Protein AF-A8H493-F1 (afdb_monomer)

Nearest PDB structures (foldseek):
  8v6t-assembly3_C  TM=6.620E-01  e=4.692E-03  Escherichia coli
  8v6t-assembly2_B  TM=6.388E-01  e=3.532E-03  Escherichia coli
  6qxl-assembly3_K  TM=3.015E-01  e=2.289E+00  Pseudomonas aeruginosa
  6qxl-assembly2_J  TM=2.320E-01  e=2.423E+00  Pseudomonas aeruginosa

Structure (mmCIF, N/CA/C/O backbone):
data_AF-A8H493-F1
#
_entry.id   AF-A8H493-F1
#
loop_
_atom_site.group_PDB
_atom_site.id
_atom_site.type_symbol
_atom_site.label_atom_id
_atom_site.label_alt_id
_atom_site.label_comp_id
_atom_site.label_asym_id
_atom_site.label_entity_id
_atom_site.label_seq_id
_atom_site.pdbx_PDB_ins_code
_atom_site.Cartn_x
_atom_site.Cartn_y
_atom_site.Cartn_z
_atom_site.occupancy
_atom_site.B_iso_or_equiv
_atom_site.auth_seq_id
_atom_site.auth_comp_id
_atom_site.auth_asym_id
_atom_site.auth_atom_id
_atom_site.pdbx_PDB_model_num
ATOM 1 N N . MET A 1 1 ? 0.447 -10.913 -2.002 1.00 74.25 1 MET A N 1
ATOM 2 C CA . MET A 1 1 ? 0.434 -9.829 -3.013 1.00 74.25 1 MET A CA 1
ATOM 3 C C . MET A 1 1 ? -0.928 -9.153 -2.974 1.00 74.25 1 MET A C 1
ATOM 5 O O . MET A 1 1 ? -1.807 -9.687 -2.307 1.00 74.25 1 MET A O 1
ATOM 9 N N . GLN A 1 2 ? -1.109 -7.978 -3.568 1.00 79.62 2 GLN A N 1
ATOM 10 C CA . GLN A 1 2 ? -2.458 -7.438 -3.759 1.00 79.62 2 GLN A CA 1
ATOM 11 C C . GLN A 1 2 ? -3.058 -7.971 -5.059 1.00 79.62 2 GLN A C 1
ATOM 13 O O . GLN A 1 2 ? -2.318 -8.149 -6.018 1.00 79.62 2 GLN A O 1
ATOM 18 N N . GLU A 1 3 ? -4.360 -8.238 -5.092 1.00 83.00 3 GLU A N 1
ATOM 19 C CA . GLU A 1 3 ? -5.045 -8.837 -6.258 1.00 83.00 3 GLU A CA 1
ATOM 20 C C . GLU A 1 3 ? -6.049 -7.876 -6.905 1.00 83.00 3 GLU A C 1
ATOM 22 O O . GLU A 1 3 ? -6.821 -8.262 -7.774 1.00 83.00 3 GLU A O 1
ATOM 27 N N . VAL A 1 4 ? -6.008 -6.608 -6.495 1.00 85.00 4 VAL A N 1
ATOM 28 C CA . VAL A 1 4 ? -6.880 -5.535 -6.976 1.00 85.00 4 VAL A CA 1
ATOM 29 C C . VAL A 1 4 ? -6.043 -4.523 -7.739 1.00 85.00 4 VAL A C 1
ATOM 31 O O . VAL A 1 4 ? -4.926 -4.201 -7.329 1.00 85.00 4 VAL A O 1
ATOM 34 N N . ASP A 1 5 ? -6.586 -4.006 -8.839 1.00 84.69 5 ASP A N 1
ATOM 35 C CA . ASP A 1 5 ? -5.964 -2.910 -9.572 1.00 84.69 5 ASP A CA 1
ATOM 36 C C . ASP A 1 5 ? -6.122 -1.600 -8.783 1.00 84.69 5 ASP A C 1
ATOM 38 O O . ASP A 1 5 ? -7.250 -1.148 -8.569 1.00 84.69 5 ASP A O 1
ATOM 42 N N . PRO A 1 6 ? -5.028 -0.936 -8.369 1.00 85.62 6 PRO A N 1
ATOM 43 C CA . PRO A 1 6 ? -5.141 0.362 -7.724 1.00 85.62 6 PRO A CA 1
ATOM 44 C C . PRO A 1 6 ? -5.553 1.426 -8.751 1.00 85.62 6 PRO A C 1
ATOM 46 O O . PRO A 1 6 ? -5.128 1.383 -9.906 1.00 85.62 6 PRO A O 1
ATOM 49 N N . TYR A 1 7 ? -6.290 2.461 -8.332 1.00 86.00 7 TYR A N 1
ATOM 50 C CA . TYR A 1 7 ? -6.715 3.547 -9.239 1.00 86.00 7 TYR A CA 1
ATOM 51 C C . TYR A 1 7 ? -5.550 4.231 -9.970 1.00 86.00 7 TYR A C 1
ATOM 53 O O . TYR A 1 7 ? -5.696 4.706 -11.094 1.00 86.00 7 TYR A O 1
ATOM 61 N N . TYR A 1 8 ? -4.369 4.275 -9.350 1.00 87.75 8 TYR A N 1
ATOM 62 C CA . TYR A 1 8 ? -3.174 4.883 -9.932 1.00 87.75 8 TYR A CA 1
ATOM 63 C C . TYR A 1 8 ? -2.403 3.963 -10.891 1.00 87.75 8 TYR A C 1
ATOM 65 O O . TYR A 1 8 ? -1.403 4.399 -11.467 1.00 87.75 8 TYR A O 1
ATOM 73 N N . LEU A 1 9 ? -2.834 2.713 -11.088 1.00 90.38 9 LEU A N 1
ATOM 74 C CA . LEU A 1 9 ? -2.128 1.732 -11.914 1.00 90.38 9 LEU A CA 1
ATOM 75 C C . LEU A 1 9 ? -1.869 2.253 -13.332 1.00 90.38 9 LEU A C 1
ATOM 77 O O . LEU A 1 9 ? -0.747 2.187 -13.837 1.00 90.38 9 LEU A O 1
ATOM 81 N N . GLU A 1 10 ? -2.899 2.813 -13.965 1.00 89.12 10 GLU A N 1
ATOM 82 C CA . GLU A 1 10 ? -2.806 3.329 -15.332 1.00 89.12 10 GLU A CA 1
ATOM 83 C C . GLU A 1 10 ? -1.866 4.531 -15.425 1.00 89.12 10 GLU A C 1
ATOM 85 O O . GLU A 1 10 ? -1.089 4.636 -16.376 1.00 89.12 10 GLU A O 1
ATOM 90 N N . VAL A 1 11 ? -1.867 5.397 -14.407 1.00 90.75 11 VAL A N 1
ATOM 91 C CA . VAL A 1 11 ? -0.950 6.541 -14.317 1.00 90.75 11 VAL A CA 1
ATOM 92 C C . VAL A 1 11 ? 0.498 6.058 -14.271 1.00 90.75 11 VAL A C 1
ATOM 94 O O . VAL A 1 11 ? 1.353 6.615 -14.961 1.00 90.75 11 VAL A O 1
ATOM 97 N N . TYR A 1 12 ? 0.774 4.999 -13.509 1.00 92.44 12 TYR A N 1
ATOM 98 C CA . TYR A 1 12 ? 2.104 4.399 -13.401 1.00 92.44 12 TYR A CA 1
ATOM 99 C C . TYR A 1 12 ? 2.546 3.744 -14.714 1.00 92.44 12 TYR A C 1
ATOM 101 O O . TYR A 1 12 ? 3.655 3.998 -15.190 1.00 92.44 12 TYR A O 1
ATOM 109 N N . ILE A 1 13 ? 1.671 2.962 -15.352 1.00 92.00 13 ILE A N 1
ATOM 110 C CA . ILE A 1 13 ? 1.958 2.350 -16.659 1.00 92.00 13 ILE A CA 1
ATOM 111 C C . ILE A 1 13 ? 2.211 3.438 -17.716 1.00 92.00 13 ILE A C 1
ATOM 113 O O . ILE A 1 13 ? 3.179 3.355 -18.476 1.00 92.00 13 ILE A O 1
ATOM 117 N N . ALA A 1 14 ? 1.397 4.495 -17.749 1.00 91.56 14 ALA A N 1
ATOM 118 C CA . ALA A 1 14 ? 1.581 5.615 -18.669 1.00 91.56 14 ALA A CA 1
ATOM 119 C C . ALA A 1 14 ? 2.903 6.358 -18.410 1.00 91.56 14 ALA A C 1
ATOM 121 O O . ALA A 1 14 ? 3.635 6.672 -19.354 1.00 91.56 14 ALA A O 1
ATOM 122 N N . ALA A 1 15 ? 3.253 6.590 -17.142 1.00 90.69 15 ALA A N 1
ATOM 123 C CA . ALA A 1 15 ? 4.508 7.228 -16.754 1.00 90.69 15 ALA A CA 1
ATOM 124 C C . ALA A 1 15 ? 5.740 6.407 -17.168 1.00 90.69 15 ALA A C 1
ATOM 126 O O . ALA A 1 15 ? 6.745 6.981 -17.595 1.00 90.69 15 ALA A O 1
ATOM 127 N N . TYR A 1 16 ? 5.649 5.074 -17.140 1.00 91.75 16 TYR A N 1
ATOM 128 C CA . TYR A 1 16 ? 6.726 4.191 -17.596 1.00 91.75 16 TYR A CA 1
ATOM 129 C C . TYR A 1 16 ? 7.057 4.404 -19.080 1.00 91.75 16 TYR A C 1
ATOM 131 O O . TYR A 1 16 ? 8.224 4.390 -19.487 1.00 91.75 16 TYR A O 1
ATOM 139 N N . HIS A 1 17 ? 6.022 4.606 -19.898 1.00 89.50 17 HIS A N 1
ATOM 140 C CA . HIS A 1 17 ? 6.140 4.774 -21.346 1.00 89.50 17 HIS A CA 1
ATOM 141 C C . HIS A 1 17 ? 6.382 6.223 -21.789 1.00 89.50 17 HIS A C 1
ATOM 143 O O . HIS A 1 17 ? 6.637 6.462 -22.975 1.00 89.50 17 HIS A O 1
ATOM 149 N N . LYS A 1 18 ? 6.341 7.192 -20.867 1.00 89.94 18 LYS A N 1
ATOM 150 C CA . LYS A 1 18 ? 6.595 8.602 -21.171 1.00 89.94 18 LYS A CA 1
ATOM 151 C C . LYS A 1 18 ? 8.018 8.792 -21.718 1.00 89.94 18 LYS A C 1
ATOM 153 O O . LYS A 1 18 ? 8.992 8.189 -21.268 1.00 89.94 18 LYS A O 1
ATOM 158 N N . ARG A 1 19 ? 8.153 9.644 -22.741 1.00 81.88 19 ARG A N 1
ATOM 159 C CA . ARG A 1 19 ? 9.469 10.009 -23.287 1.00 81.88 19 ARG A CA 1
ATOM 160 C C . ARG A 1 19 ? 10.242 10.819 -22.246 1.00 81.88 19 ARG A C 1
ATOM 162 O O . ARG A 1 19 ? 9.708 11.779 -21.704 1.00 81.88 19 ARG A O 1
ATOM 169 N N . GLY A 1 20 ? 11.499 10.444 -22.019 1.00 79.19 20 GLY A N 1
ATOM 170 C CA . GLY A 1 20 ? 12.381 11.121 -21.067 1.00 79.19 20 GLY A CA 1
ATOM 171 C C . GLY A 1 20 ? 12.343 10.572 -19.639 1.00 79.19 20 GLY A C 1
ATOM 172 O O . GLY A 1 20 ? 13.101 11.078 -18.823 1.00 79.19 20 GLY A O 1
ATOM 173 N N . SER A 1 21 ? 11.536 9.541 -19.341 1.00 81.81 21 SER A N 1
ATOM 174 C CA . SER A 1 21 ? 11.551 8.905 -18.016 1.00 81.81 21 SER A CA 1
ATOM 175 C C . SER A 1 21 ? 12.934 8.339 -17.701 1.00 81.81 21 SER A C 1
ATOM 177 O O . SER A 1 21 ? 13.517 7.590 -18.500 1.00 81.81 21 SER A O 1
ATOM 179 N N . THR A 1 22 ? 13.448 8.708 -16.536 1.00 84.88 22 THR A N 1
ATOM 180 C CA . THR A 1 22 ? 14.759 8.293 -16.044 1.00 84.88 22 THR A CA 1
ATOM 181 C C . THR A 1 22 ? 14.771 6.802 -15.711 1.00 84.88 22 THR A C 1
ATOM 183 O O . THR A 1 22 ? 13.733 6.156 -15.546 1.00 84.88 22 THR A O 1
ATOM 186 N N . HIS A 1 23 ? 15.966 6.217 -15.611 1.00 83.56 23 HIS A N 1
ATOM 187 C CA . HIS A 1 23 ? 16.088 4.812 -15.228 1.00 83.56 23 HIS A CA 1
ATOM 188 C C . HIS A 1 23 ? 15.580 4.566 -13.796 1.00 83.56 23 HIS A C 1
ATOM 190 O O . HIS A 1 23 ? 14.933 3.551 -13.551 1.00 83.56 23 HIS A O 1
ATOM 196 N N . SER A 1 24 ? 15.821 5.514 -12.883 1.00 83.19 24 SER A N 1
ATOM 197 C CA . SER A 1 24 ? 15.351 5.438 -11.496 1.00 83.19 24 SER A CA 1
ATOM 198 C C . SER A 1 24 ? 13.820 5.413 -11.414 1.00 83.19 24 SER A C 1
ATOM 200 O O . SER A 1 24 ? 13.262 4.487 -10.835 1.00 83.19 24 SER A O 1
ATOM 202 N N . GLU A 1 25 ? 13.130 6.330 -12.105 1.00 85.19 25 GLU A N 1
ATOM 203 C CA . GLU A 1 25 ? 11.655 6.361 -12.148 1.00 85.19 25 GLU A CA 1
ATOM 204 C C . GLU A 1 25 ? 11.066 5.071 -12.735 1.00 85.19 25 GLU A C 1
ATOM 206 O O . GLU A 1 25 ? 10.044 4.568 -12.274 1.00 85.19 25 GLU A O 1
ATOM 211 N N . LYS A 1 26 ? 11.712 4.489 -13.752 1.00 89.25 26 LYS A N 1
ATOM 212 C CA . LYS A 1 26 ? 11.271 3.204 -14.310 1.00 89.25 26 LYS A CA 1
ATOM 213 C C . LYS A 1 26 ? 11.373 2.074 -13.294 1.00 89.25 26 LYS A C 1
ATOM 215 O O . LYS A 1 26 ? 10.465 1.248 -13.232 1.00 89.25 26 LYS A O 1
ATOM 220 N N . LEU A 1 27 ? 12.464 2.018 -12.532 1.00 88.25 27 LEU A N 1
ATOM 221 C CA . LEU A 1 27 ? 12.635 1.018 -11.479 1.00 88.25 27 LEU A CA 1
ATOM 222 C C . LEU A 1 27 ? 11.671 1.240 -10.318 1.00 88.25 27 LEU A C 1
ATOM 224 O O . LEU A 1 27 ? 11.127 0.259 -9.822 1.00 88.25 27 LEU A O 1
ATOM 228 N N . GLU A 1 28 ? 11.399 2.491 -9.950 1.00 87.12 28 GLU A N 1
ATOM 229 C CA . GLU A 1 28 ? 10.367 2.843 -8.973 1.00 87.12 28 GLU A CA 1
ATOM 230 C C . GLU A 1 28 ? 9.001 2.295 -9.401 1.00 87.12 28 GLU A C 1
ATOM 232 O O . GLU A 1 28 ? 8.348 1.579 -8.641 1.00 87.12 28 GLU A O 1
ATOM 237 N N . ILE A 1 29 ? 8.598 2.567 -10.648 1.00 90.38 29 ILE A N 1
ATOM 238 C CA . ILE A 1 29 ? 7.337 2.071 -11.205 1.00 90.38 29 ILE A CA 1
ATOM 239 C C . ILE A 1 29 ? 7.314 0.544 -11.189 1.00 90.38 29 ILE A C 1
ATOM 241 O O . ILE A 1 29 ? 6.338 -0.047 -10.745 1.00 90.38 29 ILE A O 1
ATOM 245 N N . ILE A 1 30 ? 8.383 -0.112 -11.644 1.00 91.00 30 ILE A N 1
ATOM 246 C CA . ILE A 1 30 ? 8.468 -1.576 -11.638 1.00 91.00 30 ILE A CA 1
ATOM 247 C C . ILE A 1 30 ? 8.349 -2.129 -10.217 1.00 91.00 30 ILE A C 1
ATOM 249 O O . ILE A 1 30 ? 7.605 -3.084 -10.014 1.00 91.00 30 ILE A O 1
ATOM 253 N N . SER A 1 31 ? 9.058 -1.549 -9.247 1.00 88.12 31 SER A N 1
ATOM 254 C CA . SER A 1 31 ? 9.019 -1.986 -7.849 1.00 88.12 31 SER A CA 1
ATOM 255 C C . SER A 1 31 ? 7.610 -1.881 -7.278 1.00 88.12 31 SER A C 1
ATOM 257 O O . SER A 1 31 ? 7.135 -2.809 -6.628 1.00 88.12 31 SER A O 1
ATOM 259 N N . GLU A 1 32 ? 6.910 -0.792 -7.589 1.00 88.50 32 GLU A N 1
ATOM 260 C CA . GLU A 1 32 ? 5.527 -0.603 -7.170 1.00 88.50 32 GLU A CA 1
ATOM 261 C C . GLU A 1 32 ? 4.579 -1.603 -7.845 1.00 88.50 32 GLU A C 1
ATOM 263 O O . GLU A 1 32 ? 3.807 -2.275 -7.166 1.00 88.50 32 GLU A O 1
ATOM 268 N N . LEU A 1 33 ? 4.667 -1.765 -9.168 1.00 91.25 33 LEU A N 1
ATOM 269 C CA . LEU A 1 33 ? 3.789 -2.658 -9.930 1.00 91.25 33 LEU A CA 1
ATOM 270 C C . LEU A 1 33 ? 3.966 -4.137 -9.557 1.00 91.25 33 LEU A C 1
ATOM 272 O O . LEU A 1 33 ? 3.015 -4.906 -9.671 1.00 91.25 33 LEU A O 1
ATOM 276 N N . ARG A 1 34 ? 5.144 -4.540 -9.060 1.00 90.62 34 ARG A N 1
ATOM 277 C CA . ARG A 1 34 ? 5.402 -5.904 -8.554 1.00 90.62 34 ARG A CA 1
ATOM 278 C C . ARG A 1 34 ? 4.579 -6.266 -7.316 1.00 90.62 34 ARG A C 1
ATOM 280 O O . ARG A 1 34 ? 4.495 -7.443 -6.979 1.00 90.62 34 ARG A O 1
ATOM 287 N N . LYS A 1 35 ? 3.993 -5.287 -6.618 1.00 87.94 35 LYS A N 1
ATOM 288 C CA . LYS A 1 35 ? 3.155 -5.520 -5.428 1.00 87.94 35 LYS A CA 1
ATOM 289 C C . LYS A 1 35 ? 1.751 -6.029 -5.778 1.00 87.94 35 LYS A C 1
ATOM 291 O O . LYS A 1 35 ? 1.025 -6.455 -4.873 1.00 87.94 35 LYS A O 1
ATOM 296 N N . PHE A 1 36 ? 1.390 -6.024 -7.063 1.00 88.94 36 PHE A N 1
ATOM 297 C CA . PHE A 1 36 ? 0.054 -6.328 -7.568 1.00 88.94 36 PHE A CA 1
ATOM 298 C C . PHE A 1 36 ? 0.065 -7.530 -8.520 1.00 88.94 36 PHE A C 1
ATOM 300 O O . PHE A 1 36 ? 0.898 -7.622 -9.423 1.00 88.94 36 PHE A O 1
ATOM 307 N N . ASN A 1 37 ? -0.901 -8.426 -8.342 1.00 89.56 37 ASN A N 1
ATOM 308 C CA . ASN A 1 37 ? -1.110 -9.639 -9.120 1.00 89.56 37 ASN A CA 1
ATOM 309 C C . ASN A 1 37 ? -2.428 -9.585 -9.878 1.00 89.56 37 ASN A C 1
ATOM 311 O O . ASN A 1 37 ? -3.387 -10.276 -9.540 1.00 89.56 37 ASN A O 1
ATOM 315 N N . THR A 1 38 ? -2.486 -8.739 -10.886 1.00 90.19 38 THR A N 1
ATOM 316 C CA . THR A 1 38 ? -3.685 -8.587 -11.697 1.00 90.19 38 THR A CA 1
ATOM 317 C C . THR A 1 38 ? -3.360 -8.919 -13.137 1.00 90.19 38 THR A C 1
ATOM 319 O O . THR A 1 38 ? -2.195 -8.928 -13.548 1.00 90.19 38 THR A O 1
ATOM 322 N N . GLU A 1 39 ? -4.384 -9.178 -13.944 1.00 90.81 39 GLU A N 1
ATOM 323 C CA . GLU A 1 39 ? -4.188 -9.417 -15.374 1.00 90.81 39 GLU A CA 1
ATOM 324 C C . GLU A 1 39 ? -3.410 -8.259 -16.022 1.00 90.81 39 GLU A C 1
ATOM 326 O O . GLU A 1 39 ? -2.496 -8.469 -16.822 1.00 90.81 39 GLU A O 1
ATOM 331 N N . ARG A 1 40 ? -3.693 -7.019 -15.608 1.00 91.31 40 ARG A N 1
ATOM 332 C CA . ARG A 1 40 ? -3.040 -5.818 -16.139 1.00 91.31 40 ARG A CA 1
ATOM 333 C C . ARG A 1 40 ? -1.563 -5.753 -15.766 1.00 91.31 40 ARG A C 1
ATOM 335 O O . ARG A 1 40 ? -0.744 -5.457 -16.643 1.00 91.31 40 ARG A O 1
ATOM 342 N N . THR A 1 41 ? -1.195 -6.054 -14.517 1.00 92.44 41 THR A N 1
ATOM 343 C CA . THR A 1 41 ? 0.222 -6.067 -14.110 1.00 92.44 41 THR A CA 1
ATOM 344 C C . THR A 1 41 ? 0.970 -7.221 -14.769 1.00 92.44 41 THR A C 1
ATOM 346 O O . THR A 1 41 ? 2.070 -7.020 -15.289 1.00 92.44 41 THR A O 1
ATOM 349 N N . GLN A 1 42 ? 0.354 -8.400 -14.877 1.00 91.69 42 GLN A N 1
ATOM 350 C CA . GLN A 1 42 ? 0.931 -9.540 -15.592 1.00 91.69 42 GLN A CA 1
ATOM 351 C C . GLN A 1 42 ? 1.179 -9.215 -17.071 1.00 91.69 42 GLN A C 1
ATOM 353 O O . GLN A 1 42 ? 2.288 -9.429 -17.567 1.00 91.69 42 GLN A O 1
ATOM 358 N N . LEU A 1 43 ? 0.202 -8.627 -17.768 1.00 93.31 43 LEU A N 1
ATOM 359 C CA . LEU A 1 43 ? 0.350 -8.182 -19.159 1.00 93.31 43 LEU A CA 1
ATOM 360 C C . LEU A 1 43 ? 1.454 -7.129 -19.308 1.00 93.31 43 LEU A C 1
ATOM 362 O O . LEU A 1 43 ? 2.233 -7.176 -20.267 1.00 93.31 43 LEU A O 1
ATOM 366 N N . PHE A 1 44 ? 1.556 -6.189 -18.366 1.00 94.69 44 PHE A N 1
ATOM 367 C CA . PHE A 1 44 ? 2.637 -5.206 -18.335 1.00 94.69 44 PHE A CA 1
ATOM 368 C C . PHE A 1 44 ? 4.008 -5.891 -18.242 1.00 94.69 44 PHE A C 1
ATOM 370 O O . PHE A 1 44 ? 4.878 -5.648 -19.085 1.00 94.69 44 PHE A O 1
ATOM 377 N N . PHE A 1 45 ? 4.196 -6.812 -17.294 1.00 94.88 45 PHE A N 1
ATOM 378 C CA . PHE A 1 45 ? 5.463 -7.528 -17.132 1.00 94.88 45 PHE A CA 1
ATOM 379 C C . PHE A 1 45 ? 5.783 -8.456 -18.306 1.00 94.88 45 PHE A C 1
ATOM 381 O O . PHE A 1 45 ? 6.947 -8.552 -18.702 1.00 94.88 45 PHE A O 1
ATOM 388 N N . GLN A 1 46 ? 4.785 -9.099 -18.916 1.00 92.56 46 GLN A N 1
ATOM 389 C CA . GLN A 1 46 ? 4.978 -9.905 -20.125 1.00 92.56 46 GLN A CA 1
ATOM 390 C C . GLN A 1 46 ? 5.510 -9.048 -21.281 1.00 92.56 46 GLN A C 1
ATOM 392 O O . GLN A 1 46 ? 6.499 -9.421 -21.921 1.00 92.56 46 GLN A O 1
ATOM 397 N N . LYS A 1 47 ? 4.922 -7.861 -21.499 1.00 92.69 47 LYS A N 1
ATOM 398 C CA . LYS A 1 47 ? 5.391 -6.888 -22.501 1.00 92.69 47 LYS A CA 1
ATOM 399 C C . LYS A 1 47 ? 6.796 -6.372 -22.185 1.00 92.69 47 LYS A C 1
ATOM 401 O O . LYS A 1 47 ? 7.620 -6.248 -23.096 1.00 92.69 47 LYS A O 1
ATOM 406 N N . LEU A 1 48 ? 7.108 -6.110 -20.914 1.00 92.75 48 LEU A N 1
ATOM 407 C CA . LEU A 1 48 ? 8.467 -5.744 -20.501 1.00 92.75 48 LEU A CA 1
ATOM 408 C C . LEU A 1 48 ? 9.466 -6.863 -20.806 1.00 92.75 48 LEU A C 1
ATOM 410 O O . LEU A 1 48 ? 10.508 -6.609 -21.411 1.00 92.75 48 LEU A O 1
ATOM 414 N N . ASN A 1 49 ? 9.143 -8.108 -20.456 1.00 91.62 49 ASN A N 1
ATOM 415 C CA . ASN A 1 49 ? 10.002 -9.257 -20.732 1.00 91.62 49 ASN A CA 1
ATOM 416 C C . ASN A 1 49 ? 10.258 -9.436 -22.245 1.00 91.62 49 ASN A C 1
ATOM 418 O O . ASN A 1 49 ? 11.378 -9.760 -22.658 1.00 91.62 49 ASN A O 1
ATOM 422 N N . SER A 1 50 ? 9.250 -9.195 -23.091 1.00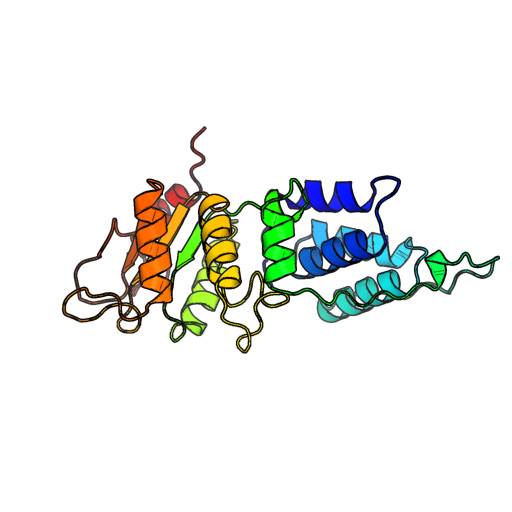 88.12 50 SER A N 1
ATOM 423 C CA . SER A 1 50 ? 9.371 -9.372 -24.543 1.00 88.12 50 SER A CA 1
ATOM 424 C C . SER A 1 50 ? 10.110 -8.237 -25.254 1.00 88.12 50 SER A C 1
ATOM 426 O O . SER A 1 50 ? 10.819 -8.504 -26.233 1.00 88.12 50 SER A O 1
ATOM 428 N N . SER A 1 51 ? 9.931 -6.995 -24.794 1.00 88.25 51 SER A N 1
ATOM 429 C CA . SER A 1 51 ? 10.200 -5.795 -25.600 1.00 88.25 51 SER A CA 1
ATOM 430 C C . SER A 1 51 ? 11.169 -4.794 -24.964 1.00 88.25 51 SER A C 1
ATOM 432 O O . SER A 1 51 ? 11.693 -3.939 -25.683 1.00 88.25 51 SER A O 1
ATOM 434 N N . GLU A 1 52 ? 11.449 -4.881 -23.659 1.00 90.50 52 GLU A N 1
ATOM 435 C CA . GLU A 1 52 ? 12.381 -3.959 -23.003 1.00 90.50 52 GLU A CA 1
ATOM 436 C C . GLU A 1 52 ? 13.827 -4.186 -23.479 1.00 90.50 52 GLU A C 1
ATOM 438 O O . GLU A 1 52 ? 14.324 -5.314 -23.576 1.00 90.50 52 GLU A O 1
ATOM 443 N N . ARG A 1 53 ? 14.516 -3.085 -23.793 1.00 87.56 53 ARG A N 1
ATOM 444 C CA . ARG A 1 53 ? 15.896 -3.075 -24.296 1.00 87.56 53 ARG A CA 1
ATOM 445 C C . ARG A 1 53 ? 16.918 -3.105 -23.169 1.00 87.56 53 ARG A C 1
ATOM 447 O O . ARG A 1 53 ? 18.025 -3.609 -23.376 1.00 87.56 53 ARG A O 1
ATOM 454 N N . ASN A 1 54 ? 16.577 -2.567 -21.999 1.00 89.94 54 ASN A N 1
ATOM 455 C CA . ASN A 1 54 ? 17.429 -2.679 -20.824 1.00 89.94 54 ASN A CA 1
ATOM 456 C C . ASN A 1 54 ? 17.403 -4.114 -20.267 1.00 89.94 54 ASN A C 1
ATOM 458 O O . ASN A 1 54 ? 16.359 -4.669 -19.925 1.00 89.94 54 ASN A O 1
ATOM 462 N N . ASN A 1 55 ? 18.585 -4.728 -20.163 1.00 88.06 55 ASN A N 1
ATOM 463 C CA . ASN A 1 55 ? 18.692 -6.121 -19.727 1.00 88.06 55 ASN A CA 1
ATOM 464 C C . ASN A 1 55 ? 18.359 -6.321 -18.247 1.00 88.06 55 ASN A C 1
ATOM 466 O O . ASN A 1 55 ? 17.892 -7.400 -17.887 1.00 88.06 55 ASN A O 1
ATOM 470 N N . HIS A 1 56 ? 18.617 -5.324 -17.402 1.00 89.06 56 HIS A N 1
ATOM 471 C CA . HIS A 1 56 ? 18.328 -5.382 -15.975 1.00 89.06 56 HIS A CA 1
ATOM 472 C C . HIS A 1 56 ? 16.817 -5.394 -15.724 1.00 89.06 56 HIS A C 1
ATOM 474 O O . HIS A 1 56 ? 16.322 -6.351 -15.133 1.00 89.06 56 HIS A O 1
ATOM 480 N N . ILE A 1 57 ? 16.079 -4.441 -16.296 1.00 90.94 57 ILE A N 1
ATOM 481 C CA . ILE A 1 57 ? 14.611 -4.379 -16.217 1.00 90.94 57 ILE A CA 1
ATOM 482 C C . ILE A 1 57 ? 13.977 -5.661 -16.758 1.00 90.94 57 ILE A C 1
ATOM 484 O O . ILE A 1 57 ? 13.114 -6.260 -16.119 1.00 90.94 57 ILE A O 1
ATOM 488 N N . ARG A 1 58 ? 14.447 -6.139 -17.914 1.00 91.25 58 ARG A N 1
ATOM 489 C CA . ARG A 1 58 ? 13.941 -7.379 -18.508 1.00 91.25 58 ARG A CA 1
ATOM 490 C C . ARG A 1 58 ? 14.154 -8.589 -17.594 1.00 91.25 58 ARG A C 1
ATOM 492 O O . ARG A 1 58 ? 13.292 -9.457 -17.516 1.00 91.25 58 ARG A O 1
ATOM 499 N N . ASN A 1 59 ? 15.290 -8.652 -16.895 1.00 90.44 59 ASN A N 1
ATOM 500 C CA . ASN A 1 59 ? 15.552 -9.707 -15.917 1.00 90.44 59 ASN A CA 1
ATOM 501 C C . ASN A 1 59 ? 14.643 -9.592 -14.687 1.00 90.44 59 ASN A C 1
ATOM 503 O O . ASN A 1 59 ? 14.229 -10.629 -14.178 1.00 90.44 59 ASN A O 1
ATOM 507 N N . ILE A 1 60 ? 14.340 -8.375 -14.223 1.00 91.56 60 ILE A N 1
ATOM 508 C CA . ILE A 1 60 ? 13.388 -8.148 -13.126 1.00 91.56 60 ILE A CA 1
ATOM 509 C C . ILE A 1 60 ? 12.005 -8.665 -13.530 1.00 91.56 60 ILE A C 1
ATOM 511 O O . ILE A 1 60 ? 11.439 -9.487 -12.816 1.00 91.56 60 ILE A O 1
ATOM 515 N N . ALA A 1 61 ? 11.505 -8.267 -14.705 1.00 92.88 61 ALA A N 1
ATOM 516 C CA . ALA A 1 61 ? 10.213 -8.724 -15.218 1.00 92.88 61 ALA A CA 1
ATOM 517 C C . ALA A 1 61 ? 10.164 -10.252 -15.389 1.00 92.88 61 ALA A C 1
ATOM 519 O O . ALA A 1 61 ? 9.195 -10.888 -14.991 1.00 92.88 61 ALA A O 1
ATOM 520 N N . PHE A 1 62 ? 11.226 -10.852 -15.938 1.00 93.00 62 PHE A N 1
ATOM 521 C CA . PHE A 1 62 ? 11.326 -12.304 -16.097 1.00 93.00 62 PHE A CA 1
ATOM 522 C C . PHE A 1 62 ? 11.258 -13.041 -14.755 1.00 93.00 62 PHE A C 1
ATOM 524 O O . PHE A 1 62 ? 10.450 -13.953 -14.617 1.00 93.00 62 PHE A O 1
ATOM 531 N N . LYS A 1 63 ? 12.072 -12.638 -13.769 1.00 92.31 63 LYS A N 1
ATOM 532 C CA . LYS A 1 63 ? 12.075 -13.259 -12.435 1.00 92.31 63 LYS A CA 1
ATOM 533 C C . LYS A 1 63 ? 10.724 -13.116 -11.750 1.00 92.31 63 LYS A C 1
ATOM 535 O O . LYS A 1 63 ? 10.206 -14.097 -11.240 1.00 92.31 63 LYS A O 1
ATOM 540 N N . HIS A 1 64 ? 10.142 -11.921 -11.803 1.00 92.81 64 HIS A N 1
ATOM 541 C CA . HIS A 1 64 ? 8.841 -11.675 -11.203 1.00 92.81 64 HIS A CA 1
ATOM 542 C C . HIS A 1 64 ? 7.762 -12.579 -11.809 1.00 92.81 64 HIS A C 1
ATOM 544 O O . HIS A 1 64 ? 7.064 -13.258 -11.075 1.00 92.81 64 HIS A O 1
ATOM 550 N N . LEU A 1 65 ? 7.683 -12.695 -13.138 1.00 92.44 65 LEU A N 1
ATOM 551 C CA . LEU A 1 65 ? 6.724 -13.605 -13.774 1.00 92.44 65 LEU A CA 1
ATOM 552 C C . LEU A 1 65 ? 6.955 -15.081 -13.397 1.00 92.44 65 LEU A C 1
ATOM 554 O O . LEU A 1 65 ? 5.986 -15.824 -13.272 1.00 92.44 65 LEU A O 1
ATOM 558 N N . GLN A 1 66 ? 8.207 -15.508 -13.187 1.00 91.88 66 GLN A N 1
ATOM 559 C CA . GLN A 1 66 ? 8.498 -16.852 -12.670 1.00 91.88 66 GLN A CA 1
ATOM 560 C C . GLN A 1 66 ? 8.010 -17.040 -11.229 1.00 91.88 66 GLN A C 1
ATOM 562 O O . GLN A 1 66 ? 7.461 -18.093 -10.923 1.00 91.88 66 GLN A O 1
ATOM 567 N N . GLU A 1 67 ? 8.183 -16.035 -10.363 1.00 91.44 67 GLU A N 1
ATOM 568 C CA . GLU A 1 67 ? 7.661 -16.038 -8.985 1.00 91.44 67 GLU A CA 1
ATOM 569 C C . GLU A 1 67 ? 6.130 -16.192 -8.967 1.00 91.44 67 GLU A C 1
ATOM 571 O O . GLU A 1 67 ? 5.592 -16.834 -8.071 1.00 91.44 67 GLU A O 1
ATOM 576 N N . LEU A 1 68 ? 5.435 -15.673 -9.987 1.00 88.31 68 LEU A N 1
ATOM 577 C CA . LEU A 1 68 ? 3.985 -15.838 -10.172 1.00 88.31 68 LEU A CA 1
ATOM 578 C C . LEU A 1 68 ? 3.574 -17.207 -10.737 1.00 88.31 68 LEU A C 1
ATOM 580 O O . LEU A 1 68 ? 2.387 -17.454 -10.932 1.00 88.31 68 LEU A O 1
ATOM 584 N N . GLY A 1 69 ? 4.531 -18.080 -11.063 1.00 87.88 69 GLY A N 1
ATOM 585 C CA . GLY A 1 69 ? 4.266 -19.358 -11.725 1.00 87.88 69 GLY A CA 1
ATOM 586 C C . GLY A 1 69 ? 3.899 -19.236 -13.209 1.00 87.88 69 GLY A C 1
ATOM 587 O O . GLY A 1 69 ? 3.485 -20.219 -13.820 1.00 87.88 69 GLY A O 1
ATOM 588 N N . ALA A 1 70 ? 4.060 -18.059 -13.823 1.00 87.06 70 ALA A N 1
ATOM 589 C CA . ALA A 1 70 ? 3.757 -17.874 -15.237 1.00 87.06 70 ALA A CA 1
ATOM 590 C C . ALA A 1 70 ? 4.806 -18.566 -16.121 1.00 87.06 70 ALA A C 1
ATOM 592 O O . ALA A 1 70 ? 6.017 -18.456 -15.902 1.00 87.06 70 ALA A O 1
ATOM 593 N N . PHE A 1 71 ? 4.356 -19.236 -17.185 1.00 85.38 71 PHE A N 1
ATOM 594 C CA . PHE A 1 71 ? 5.269 -19.810 -18.168 1.00 85.38 71 PHE A CA 1
ATOM 595 C C . PHE A 1 71 ? 5.929 -18.697 -18.988 1.00 85.38 71 PHE A C 1
ATOM 597 O O . PHE A 1 71 ? 5.317 -18.095 -19.873 1.00 85.38 71 PHE A O 1
ATOM 604 N N . VAL A 1 72 ? 7.203 -18.421 -18.706 1.00 88.69 72 VAL A N 1
ATOM 605 C CA . VAL A 1 72 ? 7.954 -17.356 -19.372 1.00 88.69 72 VAL A CA 1
ATOM 606 C C . VAL A 1 72 ? 9.243 -17.851 -19.998 1.00 88.69 72 VAL A C 1
ATOM 608 O O . VAL A 1 72 ? 10.037 -18.573 -19.401 1.00 88.69 72 VAL A O 1
ATOM 611 N N . ARG A 1 73 ? 9.498 -17.381 -21.222 1.00 86.06 73 ARG A N 1
ATOM 612 C CA . ARG A 1 73 ? 10.762 -17.598 -21.924 1.00 86.06 73 ARG A CA 1
ATOM 613 C C . ARG A 1 73 ? 11.544 -16.299 -22.000 1.00 86.06 73 ARG A C 1
ATOM 615 O O . ARG A 1 73 ? 11.031 -15.263 -22.422 1.00 86.06 73 ARG A O 1
ATOM 622 N N . LYS A 1 74 ? 12.830 -16.371 -21.673 1.00 79.69 74 LYS A N 1
ATOM 623 C CA . LYS A 1 74 ? 13.751 -15.255 -21.872 1.00 79.69 74 LYS A CA 1
ATOM 624 C C . LYS A 1 74 ? 14.171 -15.173 -23.339 1.00 79.69 74 LYS A C 1
ATOM 626 O O . LYS A 1 74 ? 14.750 -16.113 -23.890 1.00 79.69 74 LYS A O 1
ATOM 631 N N . ARG A 1 75 ? 13.903 -14.040 -23.992 1.00 77.75 75 ARG A N 1
ATOM 632 C CA . ARG A 1 75 ? 14.334 -13.803 -25.379 1.00 77.75 75 ARG A CA 1
ATOM 633 C C . ARG A 1 75 ? 15.859 -13.655 -25.456 1.00 77.75 75 ARG A C 1
ATOM 635 O O . ARG A 1 75 ? 16.479 -13.065 -24.568 1.00 77.75 75 ARG A O 1
ATOM 642 N N . LYS A 1 76 ? 16.464 -14.130 -26.555 1.00 80.81 76 LYS A N 1
ATOM 643 C CA . LYS A 1 76 ? 17.895 -13.919 -26.844 1.00 80.81 76 LYS A CA 1
ATOM 644 C C . LYS A 1 76 ? 18.250 -12.426 -26.739 1.00 80.81 76 LYS A C 1
ATOM 646 O O . LYS A 1 76 ? 17.432 -11.555 -27.039 1.00 80.81 76 LYS A O 1
ATOM 651 N N . GLY A 1 77 ? 19.459 -12.134 -26.262 1.00 75.88 77 GLY A N 1
ATOM 652 C CA . GLY A 1 77 ? 19.947 -10.763 -26.117 1.00 75.88 77 GLY A CA 1
ATOM 653 C C . GLY A 1 77 ? 20.007 -10.014 -27.451 1.00 75.88 77 GLY A C 1
ATOM 654 O O . GLY A 1 77 ? 20.120 -10.623 -28.515 1.00 75.88 77 GLY A O 1
ATOM 655 N N . PHE A 1 78 ? 19.945 -8.683 -27.383 1.00 80.62 78 PHE A N 1
ATOM 656 C CA . PHE A 1 78 ? 20.118 -7.832 -28.556 1.00 80.62 78 PHE A CA 1
ATOM 657 C C . PHE A 1 78 ? 21.530 -8.008 -29.136 1.00 80.62 78 PHE A C 1
ATOM 659 O O . PHE A 1 78 ? 22.516 -7.845 -28.413 1.00 80.62 78 PHE A O 1
ATOM 666 N N . LYS A 1 79 ? 21.613 -8.356 -30.428 1.00 79.44 79 LYS A N 1
ATOM 667 C CA . LYS A 1 79 ? 22.874 -8.636 -31.139 1.00 79.44 79 LYS A CA 1
ATOM 668 C C . LYS A 1 79 ? 23.532 -7.398 -31.771 1.00 79.44 79 LYS A C 1
ATOM 670 O O . LYS A 1 79 ? 24.679 -7.487 -32.183 1.00 79.44 79 LYS A O 1
ATOM 675 N N . GLY A 1 80 ? 22.825 -6.270 -31.871 1.00 84.06 80 GLY A N 1
ATOM 676 C CA . GLY A 1 80 ? 23.354 -5.038 -32.471 1.00 84.06 80 GLY A CA 1
ATOM 677 C C . GLY A 1 80 ? 24.142 -4.156 -31.495 1.00 84.06 80 GLY A C 1
ATOM 678 O O . GLY A 1 80 ? 24.345 -4.513 -30.330 1.00 84.06 80 GLY A O 1
ATOM 679 N N . LYS A 1 81 ? 24.529 -2.955 -31.954 1.00 85.81 81 LYS A N 1
ATOM 680 C CA . LYS A 1 81 ? 25.240 -1.950 -31.142 1.00 85.81 81 LYS A CA 1
ATOM 681 C C . LYS A 1 81 ? 24.444 -1.613 -29.878 1.00 85.81 81 LYS A C 1
ATOM 683 O O . LYS A 1 81 ? 23.315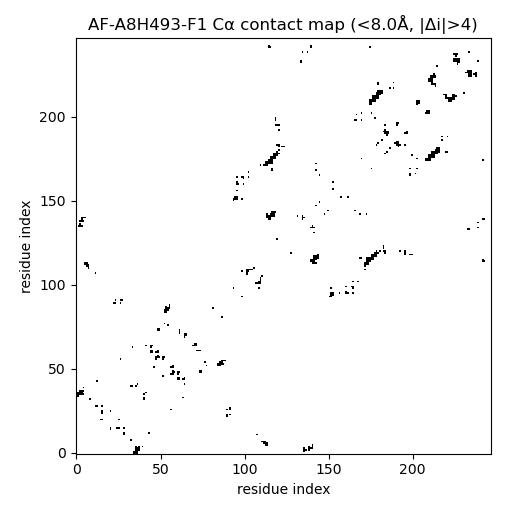 -1.120 -29.943 1.00 85.81 81 LYS A O 1
ATOM 688 N N . LYS A 1 82 ? 25.030 -1.896 -28.715 1.00 86.44 82 LYS A N 1
ATOM 689 C CA . LYS A 1 82 ? 24.402 -1.651 -27.413 1.00 86.44 82 LYS A CA 1
ATOM 690 C C . LYS A 1 82 ? 24.594 -0.188 -27.022 1.00 86.44 82 LYS A C 1
ATOM 692 O O . LYS A 1 82 ? 25.702 0.331 -27.098 1.00 86.44 82 LYS A O 1
ATOM 697 N N . LYS A 1 83 ? 23.508 0.471 -26.618 1.00 85.94 83 LYS A N 1
ATOM 698 C CA . LYS A 1 83 ? 23.554 1.812 -26.021 1.00 85.94 83 LYS A CA 1
ATOM 699 C C . LYS A 1 83 ? 23.824 1.692 -24.521 1.00 85.94 83 LYS A C 1
ATOM 701 O O . LYS A 1 83 ? 23.537 0.642 -23.948 1.00 85.94 83 LYS A O 1
ATOM 706 N N . GLN A 1 84 ? 24.292 2.770 -23.891 1.00 86.12 84 GLN A N 1
ATOM 707 C CA . GLN A 1 84 ? 24.517 2.836 -22.439 1.00 86.12 84 GLN A CA 1
ATOM 708 C C . GLN A 1 84 ? 23.287 2.360 -21.648 1.00 86.12 84 GLN A C 1
ATOM 710 O O . GLN A 1 84 ? 23.394 1.436 -20.846 1.00 86.12 84 GLN A O 1
ATOM 715 N N . TYR A 1 85 ? 22.097 2.853 -22.013 1.00 84.56 85 TYR A N 1
ATOM 716 C CA . TYR A 1 85 ? 20.819 2.425 -21.433 1.00 84.56 85 TYR A CA 1
ATOM 717 C C . TYR A 1 85 ? 20.583 0.904 -21.461 1.00 84.56 85 TYR A C 1
ATOM 719 O O . TYR A 1 85 ? 19.876 0.382 -20.614 1.00 84.56 85 TYR A O 1
ATOM 727 N N . HIS A 1 86 ? 21.139 0.148 -22.414 1.00 84.38 86 HIS A N 1
ATOM 728 C CA . HIS A 1 86 ? 20.909 -1.305 -22.480 1.00 84.38 86 HIS A CA 1
ATOM 729 C C . HIS A 1 86 ? 21.666 -2.085 -21.389 1.00 84.38 86 HIS A C 1
ATOM 731 O O . HIS A 1 86 ? 21.324 -3.242 -21.107 1.00 84.38 86 HIS A O 1
ATOM 737 N N . LEU A 1 87 ? 22.731 -1.487 -20.850 1.00 83.69 87 LEU A N 1
ATOM 738 C CA . LEU A 1 87 ? 23.681 -2.100 -19.918 1.00 83.69 87 LEU A CA 1
ATOM 739 C C . LEU A 1 87 ? 23.587 -1.520 -18.507 1.00 83.69 87 LEU A C 1
ATOM 741 O O . LEU A 1 87 ? 24.025 -2.174 -17.564 1.00 83.69 87 LEU A O 1
ATOM 745 N N . GLU A 1 88 ? 23.019 -0.324 -18.384 1.00 83.50 88 GLU A N 1
ATOM 746 C CA . GLU A 1 88 ? 22.821 0.370 -17.122 1.00 83.50 88 GLU A CA 1
ATOM 747 C C . GLU A 1 88 ? 22.066 -0.503 -16.111 1.00 83.50 88 GLU A C 1
ATOM 749 O O . GLU A 1 88 ? 21.033 -1.111 -16.421 1.00 83.50 88 GLU A O 1
ATOM 754 N N . LYS A 1 89 ? 22.626 -0.565 -14.905 1.00 81.88 89 LYS A N 1
ATOM 755 C CA . LYS A 1 89 ? 22.015 -1.137 -13.713 1.00 81.88 89 LYS A CA 1
ATOM 756 C C . LYS A 1 89 ? 21.961 -0.014 -12.695 1.00 81.88 89 LYS A C 1
ATOM 758 O O . LYS A 1 89 ? 22.996 0.580 -12.409 1.00 81.88 89 LYS A O 1
ATOM 763 N N . VAL A 1 90 ? 20.781 0.255 -12.170 1.00 73.00 90 VAL A N 1
ATOM 764 C CA . VAL A 1 90 ? 20.601 1.201 -11.075 1.00 73.00 90 VAL A CA 1
ATOM 765 C C . VAL A 1 90 ? 20.048 0.408 -9.907 1.00 73.00 90 VAL A C 1
ATOM 767 O O . VAL A 1 90 ? 19.143 -0.406 -10.085 1.00 73.00 90 VAL A O 1
ATOM 770 N N . ASN A 1 91 ? 20.615 0.623 -8.728 1.00 68.81 91 ASN A N 1
ATOM 771 C CA . ASN A 1 91 ? 20.028 0.119 -7.501 1.00 68.81 91 ASN A CA 1
ATOM 772 C C . ASN A 1 91 ? 19.019 1.158 -7.021 1.00 68.81 91 ASN A C 1
ATOM 774 O O . ASN A 1 91 ? 19.359 2.328 -6.863 1.00 68.81 91 ASN A O 1
ATOM 778 N N . PHE A 1 92 ? 17.775 0.731 -6.834 1.00 67.00 92 PHE A N 1
ATOM 779 C CA . PHE A 1 92 ? 16.734 1.565 -6.250 1.00 67.00 92 PHE A CA 1
ATOM 780 C C . PHE A 1 92 ? 16.832 1.453 -4.725 1.00 67.00 92 PHE A C 1
ATOM 782 O O . PHE A 1 92 ? 16.144 0.648 -4.105 1.00 67.00 92 PHE A O 1
ATOM 789 N N . GLU A 1 93 ? 17.774 2.190 -4.139 1.00 66.88 93 GLU A N 1
ATOM 790 C CA . GLU A 1 93 ? 17.866 2.367 -2.689 1.00 66.88 93 GLU A CA 1
ATOM 791 C C . GLU A 1 93 ? 17.184 3.680 -2.327 1.00 66.88 93 GLU A C 1
ATOM 793 O O . GLU A 1 93 ? 17.561 4.741 -2.818 1.00 66.88 93 GLU A O 1
ATOM 798 N N . VAL A 1 94 ? 16.147 3.593 -1.502 1.00 69.75 94 VAL A N 1
ATOM 799 C CA . VAL A 1 94 ? 15.292 4.723 -1.152 1.00 69.75 94 VAL A CA 1
ATOM 800 C C . VAL A 1 94 ? 15.118 4.812 0.354 1.00 69.75 94 VAL A C 1
ATOM 802 O O . VAL A 1 94 ? 14.963 3.799 1.036 1.00 69.75 94 VAL A O 1
ATOM 805 N N . THR A 1 95 ? 15.161 6.034 0.878 1.00 71.81 95 THR A N 1
ATOM 806 C CA . THR A 1 95 ? 14.996 6.307 2.311 1.00 71.81 95 THR A CA 1
ATOM 807 C C . THR A 1 95 ? 13.597 6.863 2.620 1.00 71.81 95 THR A C 1
ATOM 809 O O . THR A 1 95 ? 12.941 7.406 1.723 1.00 71.81 95 THR A O 1
ATOM 812 N N . PRO A 1 96 ? 13.128 6.815 3.887 1.00 71.31 96 PRO A N 1
ATOM 813 C CA . PRO A 1 96 ? 11.896 7.500 4.291 1.00 71.31 96 PRO A CA 1
ATOM 814 C C . PRO A 1 96 ? 11.907 8.999 3.958 1.00 71.31 96 PRO A C 1
ATOM 816 O O . PRO A 1 96 ? 10.875 9.575 3.619 1.00 71.31 96 PRO A O 1
ATOM 819 N N . GLN A 1 97 ? 13.081 9.634 4.028 1.00 77.00 97 GLN A N 1
ATOM 820 C CA . GLN A 1 97 ? 13.251 11.045 3.695 1.00 77.00 97 GLN A CA 1
ATOM 821 C C . GLN A 1 97 ? 13.018 11.307 2.203 1.00 77.00 97 GLN A C 1
ATOM 823 O O . GLN A 1 97 ? 12.395 12.309 1.847 1.00 77.00 97 GLN A O 1
ATOM 828 N N . ASP A 1 98 ? 13.490 10.417 1.329 1.00 78.50 98 ASP A N 1
ATOM 829 C CA . ASP A 1 98 ? 13.243 10.524 -0.109 1.00 78.50 98 ASP A CA 1
ATOM 830 C C . ASP A 1 98 ? 11.760 10.338 -0.415 1.00 78.50 98 ASP A C 1
ATOM 832 O O . ASP A 1 98 ? 11.195 11.121 -1.176 1.00 78.50 98 ASP A O 1
ATOM 836 N N . LEU A 1 99 ? 11.095 9.386 0.249 1.00 79.50 99 LEU A N 1
ATOM 837 C CA . LEU A 1 99 ? 9.651 9.208 0.110 1.00 79.50 99 LEU A CA 1
ATOM 838 C C . LEU A 1 99 ? 8.883 10.453 0.560 1.00 79.50 99 LEU A C 1
ATOM 840 O O . LEU A 1 99 ? 8.008 10.913 -0.164 1.00 79.50 99 LEU A O 1
ATOM 844 N N . ALA A 1 100 ? 9.234 11.043 1.704 1.00 79.31 100 ALA A N 1
ATOM 845 C CA . ALA A 1 100 ? 8.601 12.271 2.182 1.00 79.31 100 ALA A CA 1
ATOM 846 C C . ALA A 1 100 ? 8.765 13.433 1.182 1.00 79.31 100 ALA A C 1
ATOM 848 O O . ALA A 1 100 ? 7.807 14.159 0.918 1.00 79.31 100 ALA A O 1
ATOM 849 N N . LYS A 1 101 ? 9.946 13.580 0.565 1.00 82.19 101 LYS A N 1
ATOM 850 C CA . LYS A 1 101 ? 10.186 14.564 -0.511 1.00 82.19 101 LYS A CA 1
ATOM 851 C C . LYS A 1 101 ? 9.385 14.254 -1.779 1.00 82.19 101 LYS A C 1
ATOM 853 O O . LYS A 1 101 ? 8.911 15.160 -2.462 1.00 82.19 101 LYS A O 1
ATOM 858 N N . LEU A 1 102 ? 9.237 12.978 -2.125 1.00 82.56 102 LEU A N 1
ATOM 859 C CA . LEU A 1 102 ? 8.425 12.559 -3.264 1.00 82.56 102 LEU A CA 1
ATOM 860 C C . LEU A 1 102 ? 6.938 12.810 -3.006 1.00 82.56 102 LEU A C 1
ATOM 862 O O . LEU A 1 102 ? 6.238 13.228 -3.919 1.00 82.56 102 LEU A O 1
ATOM 866 N N . LEU A 1 103 ? 6.453 12.613 -1.782 1.00 82.88 103 LEU A N 1
ATOM 867 C CA . LEU A 1 103 ? 5.066 12.896 -1.407 1.00 82.88 103 LEU A CA 1
ATOM 868 C C . LEU A 1 103 ? 4.757 14.396 -1.415 1.00 82.88 103 LEU A C 1
ATOM 870 O O . LEU A 1 103 ? 3.675 14.786 -1.843 1.00 82.88 103 LEU A O 1
ATOM 874 N N . SER A 1 104 ? 5.712 15.237 -1.010 1.00 77.62 104 SER A N 1
ATOM 875 C CA . SER A 1 104 ? 5.553 16.696 -1.057 1.00 77.62 104 SER A CA 1
ATOM 876 C C . SER A 1 104 ? 5.741 17.294 -2.455 1.00 77.62 104 SER A C 1
ATOM 878 O O . SER A 1 104 ? 5.320 18.422 -2.707 1.00 77.62 104 SER A O 1
ATOM 880 N N . SER A 1 105 ? 6.338 16.549 -3.386 1.00 77.38 105 SER A N 1
ATOM 881 C CA . SER A 1 105 ? 6.411 16.922 -4.798 1.00 77.38 105 SER A CA 1
ATOM 882 C C . SER A 1 105 ? 5.281 16.258 -5.593 1.00 77.38 105 SER A C 1
ATOM 884 O O . SER A 1 105 ? 4.746 15.217 -5.220 1.00 77.38 105 SER A O 1
ATOM 886 N N . ASN A 1 106 ? 4.886 16.833 -6.731 1.00 78.56 106 ASN A N 1
ATOM 887 C CA . ASN A 1 106 ? 3.867 16.258 -7.629 1.00 78.56 106 ASN A CA 1
ATOM 888 C C . ASN A 1 106 ? 4.396 15.020 -8.406 1.00 78.56 106 ASN A C 1
ATOM 890 O O . ASN A 1 106 ? 4.263 14.914 -9.630 1.00 78.56 106 ASN A O 1
ATOM 894 N N . SER A 1 107 ? 5.092 14.129 -7.696 1.00 84.44 107 SER A N 1
ATOM 895 C CA . SER A 1 107 ? 5.697 12.892 -8.174 1.00 84.44 107 SER A CA 1
ATOM 896 C C . SER A 1 107 ? 4.651 11.790 -8.404 1.00 84.44 107 SER A C 1
ATOM 898 O O . SER A 1 107 ? 3.443 12.001 -8.310 1.00 84.44 107 SER A O 1
ATOM 900 N N . LEU A 1 108 ? 5.103 10.580 -8.737 1.00 84.56 108 LEU A N 1
ATOM 901 C CA . LEU A 1 108 ? 4.216 9.419 -8.823 1.00 84.56 108 LEU A CA 1
ATOM 902 C C . LEU A 1 108 ? 3.707 8.984 -7.442 1.00 84.56 108 LEU A C 1
ATOM 904 O O . LEU A 1 108 ? 2.543 8.605 -7.324 1.00 84.56 108 LEU A O 1
ATOM 908 N N . GLN A 1 109 ? 4.525 9.121 -6.393 1.00 84.81 109 GLN A N 1
ATOM 909 C CA . GLN A 1 109 ? 4.156 8.726 -5.029 1.00 84.81 109 GLN A CA 1
ATOM 910 C C . GLN A 1 109 ? 2.997 9.546 -4.466 1.00 84.81 109 GLN A C 1
ATOM 912 O O . GLN A 1 109 ? 2.173 8.997 -3.731 1.00 84.81 109 GLN A O 1
ATOM 917 N N . SER A 1 110 ? 2.910 10.834 -4.813 1.00 85.06 110 SER A 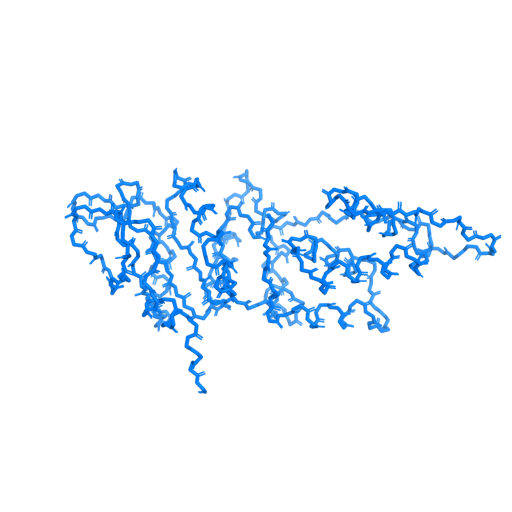N 1
ATOM 918 C CA . SER A 1 110 ? 1.810 11.703 -4.379 1.00 85.06 110 SER A CA 1
ATOM 919 C C . SER A 1 110 ? 0.488 11.400 -5.089 1.00 85.06 110 SER A C 1
ATOM 921 O O . SER A 1 110 ? -0.573 11.692 -4.543 1.00 85.06 110 SER A O 1
ATOM 923 N N . LYS A 1 111 ? 0.528 10.734 -6.251 1.00 86.06 111 LYS A N 1
ATOM 924 C CA . LYS A 1 111 ? -0.661 10.309 -7.015 1.00 86.06 111 LYS A CA 1
ATOM 925 C C . LYS A 1 111 ? -1.258 8.988 -6.540 1.00 86.06 111 LYS A C 1
ATOM 927 O O . LYS A 1 111 ? -2.310 8.585 -7.040 1.00 86.06 111 LYS A O 1
ATOM 932 N N . LYS A 1 112 ? -0.596 8.296 -5.610 1.00 88.81 112 LYS A N 1
ATOM 933 C CA . LYS A 1 112 ? -1.151 7.088 -5.006 1.00 88.81 112 LYS A CA 1
ATOM 934 C C . LYS A 1 112 ? -2.423 7.432 -4.243 1.00 88.81 112 LYS A C 1
ATOM 936 O O . LYS A 1 112 ? -2.495 8.436 -3.544 1.00 88.81 112 LYS A O 1
ATOM 941 N N . THR A 1 113 ? -3.419 6.578 -4.403 1.00 88.81 113 THR A N 1
ATOM 942 C CA . THR A 1 113 ? -4.723 6.692 -3.759 1.00 88.81 113 THR A CA 1
ATOM 943 C C . THR A 1 113 ? -5.171 5.312 -3.310 1.00 88.81 113 THR A C 1
ATOM 945 O O . THR A 1 113 ? -4.907 4.305 -3.979 1.00 88.81 113 THR A O 1
ATOM 948 N N . PHE A 1 114 ? -5.828 5.278 -2.159 1.00 90.12 114 PHE A N 1
ATOM 949 C CA . PHE A 1 114 ? -6.274 4.053 -1.504 1.00 90.12 114 PHE A CA 1
ATOM 950 C C . PHE A 1 114 ? -7.745 4.202 -1.133 1.00 90.12 114 PHE A C 1
ATOM 952 O O . PHE A 1 114 ? -8.204 5.305 -0.826 1.00 90.12 114 PHE A O 1
ATOM 959 N N . ASP A 1 115 ? -8.493 3.108 -1.128 1.00 89.50 115 ASP A N 1
ATOM 960 C CA . ASP A 1 115 ? -9.859 3.125 -0.611 1.00 89.50 115 ASP A CA 1
ATOM 961 C C . ASP A 1 115 ? -9.848 3.292 0.908 1.00 89.50 115 ASP A C 1
ATOM 963 O O . ASP A 1 115 ? -10.656 4.043 1.457 1.00 89.50 115 ASP A O 1
ATOM 967 N N . CYS A 1 116 ? -8.886 2.664 1.589 1.00 89.12 116 CYS A N 1
ATOM 968 C CA . CYS A 1 116 ? -8.821 2.701 3.040 1.00 89.12 116 CYS A CA 1
ATOM 969 C C . CYS A 1 116 ? -7.393 2.713 3.598 1.00 89.12 116 CYS A C 1
ATOM 971 O O . CYS A 1 116 ? -6.526 1.974 3.129 1.00 89.12 116 CYS A O 1
ATOM 973 N N . PHE A 1 117 ? -7.183 3.518 4.638 1.00 93.00 117 PHE A N 1
ATOM 974 C CA . PHE A 1 117 ? -6.035 3.426 5.533 1.00 93.00 117 PHE A CA 1
ATOM 975 C C . PHE A 1 117 ? -6.390 2.508 6.703 1.00 93.00 117 PHE A C 1
ATOM 977 O O . PHE A 1 117 ? -7.362 2.788 7.399 1.00 93.00 117 PHE A O 1
ATOM 984 N N . VAL A 1 118 ? -5.616 1.448 6.941 1.00 91.69 118 VAL A N 1
ATOM 985 C CA . VAL A 1 118 ? -5.878 0.491 8.027 1.00 91.69 118 VAL A CA 1
ATOM 986 C C . VAL A 1 118 ? -4.895 0.698 9.178 1.00 91.69 118 VAL A C 1
ATOM 988 O O . VAL A 1 118 ? -3.737 0.274 9.112 1.00 91.69 118 VAL A O 1
ATOM 991 N N . SER A 1 119 ? -5.383 1.311 10.254 1.00 91.94 119 SER A N 1
ATOM 992 C CA . SER A 1 119 ? -4.652 1.479 11.511 1.00 91.94 119 SER A CA 1
ATOM 993 C C . SER A 1 119 ? -4.895 0.287 12.435 1.00 91.94 119 SER A C 1
ATOM 995 O O . SER A 1 119 ? -6.037 -0.111 12.676 1.00 91.94 119 SER A O 1
ATOM 997 N N . HIS A 1 120 ? -3.815 -0.318 12.928 1.00 89.94 120 HIS A N 1
ATOM 998 C CA . HIS A 1 120 ? -3.857 -1.563 13.695 1.00 89.94 120 HIS A CA 1
ATOM 999 C C . HIS A 1 120 ? -2.674 -1.676 14.660 1.00 89.94 120 HIS A C 1
ATOM 1001 O O . HIS A 1 120 ? -1.649 -1.009 14.508 1.00 89.94 120 HIS A O 1
ATOM 1007 N N . SER A 1 121 ? -2.787 -2.567 15.648 1.00 86.94 121 SER A N 1
ATOM 1008 C CA . SER A 1 121 ? -1.640 -2.918 16.484 1.00 86.94 121 SER A CA 1
ATOM 1009 C C . SER A 1 121 ? -0.657 -3.776 15.696 1.00 86.94 121 SER A C 1
ATOM 1011 O O . SER A 1 121 ? -1.051 -4.735 15.040 1.00 86.94 121 SER A O 1
ATOM 1013 N N . TYR A 1 122 ? 0.642 -3.516 15.846 1.00 82.19 122 TYR A N 1
ATOM 1014 C CA . TYR A 1 122 ? 1.707 -4.314 15.225 1.00 82.19 122 TYR A CA 1
ATOM 1015 C C . TYR A 1 122 ? 1.583 -5.830 15.499 1.00 82.19 122 TYR A C 1
ATOM 1017 O O . TYR A 1 122 ? 1.999 -6.659 14.689 1.00 82.19 122 TYR A O 1
ATOM 1025 N N . LYS A 1 123 ? 0.993 -6.205 16.641 1.00 84.38 123 LYS A N 1
ATOM 1026 C CA . LYS A 1 123 ? 0.784 -7.605 17.036 1.00 84.38 123 LYS A CA 1
ATOM 1027 C C . LYS A 1 123 ? -0.284 -8.325 16.204 1.00 84.38 123 LYS A C 1
ATOM 1029 O O . LYS A 1 123 ? -0.240 -9.547 16.119 1.00 84.38 123 LYS A O 1
ATOM 1034 N N . ASP A 1 124 ? -1.179 -7.596 15.542 1.00 84.81 124 ASP A N 1
ATOM 1035 C CA . ASP A 1 124 ? -2.345 -8.149 14.833 1.00 84.81 124 ASP A CA 1
ATOM 1036 C C . ASP A 1 124 ? -2.053 -8.462 13.363 1.00 84.81 124 ASP A C 1
ATOM 1038 O O . ASP A 1 124 ? -2.922 -8.466 12.498 1.00 84.81 124 ASP A O 1
ATOM 1042 N N . SER A 1 125 ? -0.792 -8.706 13.045 1.00 82.44 125 SER A N 1
ATOM 1043 C CA . SER A 1 125 ? -0.349 -8.717 11.662 1.00 82.44 125 SER A CA 1
ATOM 1044 C C . SER A 1 125 ? -0.901 -9.862 10.799 1.00 82.44 125 SER A C 1
ATOM 1046 O O . SER A 1 125 ? -1.149 -9.668 9.608 1.00 82.44 125 SER A O 1
ATOM 1048 N N . LEU A 1 126 ? -1.144 -11.032 11.402 1.00 84.00 126 LEU A N 1
ATOM 1049 C CA . LEU A 1 126 ? -1.834 -12.150 10.751 1.00 84.00 126 LEU A CA 1
ATOM 1050 C C . LEU A 1 126 ? -3.283 -11.777 10.424 1.00 84.00 126 LEU A C 1
ATOM 1052 O O . LEU A 1 126 ? -3.727 -11.957 9.295 1.00 84.00 126 LEU A O 1
ATOM 1056 N N . LEU A 1 127 ? -3.970 -11.144 11.375 1.00 85.12 127 LEU A N 1
ATOM 1057 C CA . LEU A 1 127 ? -5.345 -10.688 11.213 1.00 85.12 127 LEU A CA 1
ATOM 1058 C C . LEU A 1 127 ? -5.479 -9.667 10.076 1.00 85.12 127 LEU A C 1
ATOM 1060 O O . LEU A 1 127 ? -6.395 -9.754 9.263 1.00 85.12 127 LEU A O 1
ATOM 1064 N N . ILE A 1 128 ? -4.531 -8.733 9.959 1.00 87.00 128 ILE A N 1
ATOM 1065 C CA . ILE A 1 128 ? -4.516 -7.766 8.852 1.00 87.00 128 ILE A CA 1
ATOM 1066 C C . ILE A 1 128 ? -4.247 -8.434 7.503 1.00 87.00 128 ILE A C 1
ATOM 1068 O O . ILE A 1 128 ? -4.785 -7.997 6.485 1.00 87.00 128 ILE A O 1
ATOM 1072 N N . SER A 1 129 ? -3.443 -9.499 7.471 1.00 84.38 129 SER A N 1
ATOM 1073 C CA . SER A 1 129 ? -3.235 -10.277 6.247 1.00 84.38 129 SER A CA 1
ATOM 1074 C C . SER A 1 129 ? -4.533 -10.933 5.767 1.00 84.38 129 SER A C 1
ATOM 1076 O O . SER A 1 129 ? -4.816 -10.901 4.567 1.00 84.38 129 SER A O 1
ATOM 1078 N N . ASP A 1 130 ? -5.341 -11.469 6.679 1.00 85.62 130 ASP A N 1
ATOM 1079 C CA . ASP A 1 130 ? -6.624 -12.094 6.342 1.00 85.62 130 ASP A CA 1
ATOM 1080 C C . ASP A 1 130 ? -7.668 -11.046 5.935 1.00 85.62 130 ASP A C 1
ATOM 1082 O O . ASP A 1 130 ? -8.292 -11.168 4.876 1.00 85.62 130 ASP A O 1
ATOM 1086 N N . LEU A 1 131 ? -7.767 -9.946 6.691 1.00 85.50 131 LEU A N 1
ATOM 1087 C CA . LEU A 1 131 ? -8.626 -8.805 6.360 1.00 85.50 131 LEU A CA 1
ATOM 1088 C C . LEU A 1 131 ? -8.306 -8.250 4.966 1.00 85.50 131 LEU A C 1
ATOM 1090 O O . LEU A 1 131 ? -9.204 -7.971 4.174 1.00 85.50 131 LEU A O 1
ATOM 1094 N N . LYS A 1 132 ? -7.020 -8.139 4.622 1.00 87.06 132 LYS A N 1
ATOM 1095 C CA . LYS A 1 132 ? -6.581 -7.736 3.282 1.00 87.06 132 LYS A CA 1
ATOM 1096 C C . LYS A 1 132 ? -7.109 -8.673 2.202 1.00 87.06 132 LYS A C 1
ATOM 1098 O O . LYS A 1 132 ? -7.556 -8.195 1.164 1.00 87.06 132 LYS A O 1
ATOM 1103 N N . GLN A 1 133 ? -7.018 -9.988 2.396 1.00 84.81 133 GLN A N 1
ATOM 1104 C CA . GLN A 1 133 ? -7.509 -10.944 1.400 1.00 84.81 133 GLN A CA 1
ATOM 1105 C C . GLN A 1 133 ? -9.015 -10.797 1.194 1.00 84.81 133 GLN A C 1
ATOM 1107 O O . GLN A 1 133 ? -9.482 -10.812 0.058 1.00 84.81 133 GLN A O 1
ATOM 1112 N N . GLN A 1 134 ? -9.771 -10.601 2.272 1.00 84.12 134 GLN A N 1
ATOM 1113 C CA . GLN A 1 134 ? -11.211 -10.365 2.194 1.00 84.12 134 GLN A CA 1
ATOM 1114 C C . GLN A 1 134 ? -11.542 -9.065 1.461 1.00 84.12 134 GLN A C 1
ATOM 1116 O O . GLN A 1 134 ? -12.353 -9.068 0.539 1.00 84.12 134 GLN A O 1
ATOM 1121 N N . LEU A 1 135 ? -10.872 -7.967 1.806 1.00 84.94 135 LEU A N 1
ATOM 1122 C CA . LEU A 1 135 ? -11.063 -6.678 1.142 1.00 84.94 135 LEU A CA 1
ATOM 1123 C C . LEU A 1 135 ? -10.676 -6.739 -0.344 1.00 84.94 135 LEU A C 1
ATOM 1125 O O . LEU A 1 135 ? -11.401 -6.204 -1.182 1.00 84.94 135 LEU A O 1
ATOM 1129 N N . ASN A 1 136 ? -9.620 -7.477 -0.695 1.00 85.69 136 ASN A N 1
ATOM 1130 C CA . ASN A 1 136 ? -9.224 -7.688 -2.087 1.00 85.69 136 ASN A CA 1
ATOM 1131 C C . ASN A 1 136 ? -10.265 -8.476 -2.896 1.00 85.69 136 ASN A C 1
ATOM 1133 O O . ASN A 1 136 ? -10.513 -8.129 -4.047 1.00 85.69 136 ASN A O 1
ATOM 1137 N N . LYS A 1 137 ? -10.917 -9.495 -2.312 1.00 85.06 137 LYS A N 1
ATOM 1138 C CA . LYS A 1 137 ? -12.042 -10.208 -2.965 1.00 85.06 137 LYS A CA 1
ATOM 1139 C C . LYS A 1 137 ? -13.202 -9.275 -3.300 1.00 85.06 137 LYS A C 1
ATOM 1141 O O . LYS A 1 137 ? -14.034 -9.583 -4.149 1.00 85.06 137 LYS A O 1
ATOM 1146 N N . HIS A 1 138 ? -13.263 -8.148 -2.607 1.00 83.81 138 HIS A N 1
ATOM 1147 C CA . HIS A 1 138 ? -14.204 -7.085 -2.857 1.00 83.81 138 HIS A CA 1
ATOM 1148 C C . HIS A 1 138 ? -13.551 -5.901 -3.568 1.00 83.81 138 HIS A C 1
ATOM 1150 O O . HIS A 1 138 ? -14.073 -4.818 -3.428 1.00 83.81 138 HIS A O 1
ATOM 1156 N N . ASP A 1 139 ? -12.462 -6.016 -4.323 1.00 83.62 139 ASP A N 1
ATOM 1157 C CA . ASP A 1 139 ? -11.858 -4.886 -5.060 1.00 83.62 139 ASP A CA 1
ATOM 1158 C C . ASP A 1 139 ? -11.550 -3.633 -4.211 1.00 83.62 139 ASP A C 1
ATOM 1160 O O . ASP A 1 139 ? -11.577 -2.514 -4.722 1.00 83.62 139 ASP A O 1
ATOM 1164 N N . ILE A 1 140 ? -11.309 -3.784 -2.906 1.00 85.50 140 ILE A N 1
ATOM 1165 C CA . ILE A 1 140 ? -10.980 -2.662 -2.019 1.00 85.50 140 ILE A CA 1
ATOM 1166 C C . ILE A 1 140 ? -9.464 -2.595 -1.870 1.00 85.50 140 ILE A C 1
ATOM 1168 O O . ILE A 1 140 ? -8.841 -3.490 -1.294 1.00 85.50 140 ILE A O 1
ATOM 1172 N N . HIS A 1 141 ? -8.868 -1.504 -2.348 1.00 87.62 141 HIS A N 1
ATOM 1173 C CA . HIS A 1 141 ? -7.437 -1.264 -2.236 1.00 87.62 141 HIS A CA 1
ATOM 1174 C C . HIS A 1 141 ? -7.087 -0.608 -0.893 1.00 87.62 141 HIS A C 1
ATOM 1176 O O . HIS A 1 141 ? -7.436 0.548 -0.644 1.00 87.62 141 HIS A O 1
ATOM 1182 N N . ILE A 1 142 ? -6.340 -1.313 -0.040 1.00 88.25 142 ILE A N 1
ATOM 1183 C CA . ILE A 1 142 ? -5.948 -0.807 1.282 1.00 88.25 142 ILE A CA 1
ATOM 1184 C C . ILE A 1 142 ? -4.473 -0.415 1.393 1.00 88.25 142 ILE A C 1
ATOM 1186 O O . ILE A 1 142 ? -3.585 -1.040 0.806 1.00 88.25 142 ILE A O 1
ATOM 1190 N N . TYR A 1 143 ? -4.212 0.576 2.242 1.00 88.62 143 TYR A N 1
ATOM 1191 C CA . TYR A 1 143 ? -2.889 0.892 2.763 1.00 88.62 143 TYR A CA 1
ATOM 1192 C C . TYR A 1 143 ? -2.738 0.380 4.201 1.00 88.62 143 TYR A C 1
ATOM 1194 O O . TYR A 1 143 ? -3.606 0.624 5.036 1.00 88.62 143 TYR A O 1
ATOM 1202 N N . TYR A 1 144 ? -1.614 -0.279 4.502 1.00 84.88 144 TYR A N 1
ATOM 1203 C CA . TYR A 1 144 ? -1.193 -0.571 5.874 1.00 84.88 144 TYR A CA 1
ATOM 1204 C C . TYR A 1 144 ? 0.336 -0.633 5.980 1.00 84.88 144 TYR A C 1
ATOM 1206 O O . TYR A 1 144 ? 1.028 -1.084 5.058 1.00 84.88 144 TYR A O 1
ATOM 1214 N N . ASP A 1 145 ? 0.848 -0.181 7.125 1.00 66.81 145 ASP A N 1
ATOM 1215 C CA . ASP A 1 145 ? 2.258 0.167 7.346 1.00 66.81 145 ASP A CA 1
ATOM 1216 C C . ASP A 1 145 ? 3.242 -0.982 7.040 1.00 66.81 145 ASP A C 1
ATOM 1218 O O . ASP A 1 145 ? 4.256 -0.794 6.375 1.00 66.81 145 ASP A O 1
ATOM 1222 N N . TRP A 1 146 ? 2.903 -2.223 7.405 1.00 61.62 146 TRP A N 1
ATOM 1223 C CA . TRP A 1 146 ? 3.835 -3.354 7.298 1.00 61.62 146 TRP A CA 1
ATOM 1224 C C . TRP A 1 146 ? 3.941 -4.017 5.911 1.00 61.62 146 TRP A C 1
ATOM 1226 O O . TRP A 1 146 ? 4.639 -5.021 5.757 1.00 61.62 146 TRP A O 1
ATOM 1236 N N . SER A 1 147 ? 3.248 -3.536 4.876 1.00 60.25 147 SER A N 1
ATOM 1237 C CA . SER A 1 147 ? 3.406 -4.134 3.535 1.00 60.25 147 SER A CA 1
ATOM 1238 C C . SER A 1 147 ? 3.481 -3.149 2.384 1.00 60.25 147 SER A C 1
ATOM 1240 O O . SER A 1 147 ? 4.107 -3.465 1.371 1.00 60.25 147 SER A O 1
ATOM 1242 N N . SER A 1 148 ? 2.862 -1.977 2.516 1.00 56.97 148 SER A N 1
ATOM 1243 C CA . SER A 1 148 ? 2.690 -1.081 1.375 1.00 56.97 148 SER A CA 1
ATOM 1244 C C . SER A 1 148 ? 3.969 -0.304 1.049 1.00 56.97 148 SER A C 1
ATOM 1246 O O . SER A 1 148 ? 4.318 -0.195 -0.127 1.00 56.97 148 SER A O 1
ATOM 1248 N N . ASP A 1 149 ? 4.719 0.135 2.066 1.00 61.97 149 ASP A N 1
ATOM 1249 C CA . ASP A 1 149 ? 5.939 0.945 1.914 1.00 61.97 149 ASP A CA 1
ATOM 1250 C C . ASP A 1 149 ? 7.180 0.308 2.585 1.00 61.97 149 ASP A C 1
ATOM 1252 O O . ASP A 1 149 ? 8.132 1.005 2.930 1.00 61.97 149 ASP A O 1
ATOM 1256 N N . ASN A 1 150 ? 7.223 -1.029 2.711 1.00 61.56 150 ASN A N 1
ATOM 1257 C CA . ASN A 1 150 ? 8.363 -1.770 3.292 1.00 61.56 150 ASN A CA 1
ATOM 1258 C C . ASN A 1 150 ? 9.721 -1.444 2.647 1.00 61.56 150 ASN A C 1
ATOM 1260 O O . ASN A 1 150 ? 10.748 -1.502 3.319 1.00 61.56 150 ASN A O 1
ATOM 1264 N N . ASP A 1 151 ? 9.727 -1.097 1.357 1.00 53.75 151 ASP A N 1
ATOM 1265 C CA . ASP A 1 151 ? 10.941 -0.697 0.637 1.00 53.75 151 ASP A CA 1
ATOM 1266 C C . ASP A 1 151 ? 11.547 0.603 1.206 1.00 53.75 151 ASP A C 1
ATOM 1268 O O . ASP A 1 151 ? 12.754 0.816 1.110 1.00 53.75 151 ASP A O 1
ATOM 1272 N N . PHE A 1 152 ? 10.717 1.450 1.828 1.00 54.28 152 PHE A N 1
ATOM 1273 C CA . PHE A 1 152 ? 11.077 2.762 2.365 1.00 54.28 152 PHE A CA 1
ATOM 1274 C C . PHE A 1 152 ? 11.142 2.774 3.898 1.00 54.28 152 PHE A C 1
ATOM 1276 O O . PHE A 1 152 ? 11.985 3.463 4.464 1.00 54.28 152 PHE A O 1
ATOM 1283 N N . LEU A 1 153 ? 10.292 2.010 4.589 1.00 54.81 153 LEU A N 1
ATOM 1284 C CA . LEU A 1 153 ? 10.149 2.020 6.049 1.00 54.81 153 LEU A CA 1
ATOM 1285 C C . LEU A 1 153 ? 10.965 0.895 6.709 1.00 54.81 153 LEU A C 1
ATOM 1287 O O . LEU A 1 153 ? 10.427 -0.074 7.243 1.00 54.81 153 LEU A O 1
ATOM 1291 N N . LYS A 1 154 ? 12.300 1.010 6.692 1.00 56.00 154 LYS A N 1
ATOM 1292 C CA . LYS A 1 154 ? 13.160 0.123 7.496 1.00 56.00 154 LYS A CA 1
ATOM 1293 C C . LYS A 1 154 ? 13.002 0.466 8.983 1.00 56.00 154 LYS A C 1
ATOM 1295 O O . LYS A 1 154 ? 13.209 1.608 9.382 1.00 56.00 154 LYS A O 1
ATOM 1300 N N . ARG A 1 155 ? 12.665 -0.536 9.804 1.00 48.78 155 ARG A N 1
ATOM 1301 C CA . ARG A 1 155 ? 12.339 -0.409 11.244 1.00 48.78 155 ARG A CA 1
ATOM 1302 C C . ARG A 1 155 ? 13.424 0.246 12.100 1.00 48.78 155 ARG A C 1
ATOM 1304 O O . ARG A 1 155 ? 13.119 0.809 13.140 1.00 48.78 155 ARG A O 1
ATOM 1311 N N . GLU A 1 156 ? 14.672 0.186 11.657 1.00 50.94 156 GLU A N 1
ATOM 1312 C CA . GLU A 1 156 ? 15.818 0.807 12.332 1.00 50.94 156 GLU A CA 1
ATOM 1313 C C . GLU A 1 156 ? 15.839 2.342 12.174 1.00 50.94 156 GLU A C 1
ATOM 1315 O O . GLU A 1 156 ? 16.597 3.024 12.855 1.00 50.94 156 GLU A O 1
ATOM 1320 N N . LEU A 1 157 ? 14.987 2.895 11.297 1.00 52.38 157 LEU A N 1
ATOM 1321 C CA . LEU A 1 157 ? 14.911 4.314 10.936 1.00 52.38 157 LEU A CA 1
ATOM 1322 C C . LEU A 1 157 ? 13.541 4.933 11.275 1.00 52.38 157 LEU A C 1
ATOM 1324 O O . LEU A 1 157 ? 13.068 5.815 10.550 1.00 52.38 157 LEU A O 1
ATOM 1328 N N . THR A 1 158 ? 12.888 4.490 12.360 1.00 56.12 158 THR A N 1
ATOM 1329 C CA . THR A 1 158 ? 11.689 5.157 12.903 1.00 56.12 158 THR A CA 1
ATOM 1330 C C . THR A 1 158 ? 12.030 6.606 13.239 1.00 56.12 158 THR A C 1
ATOM 1332 O O . THR A 1 158 ? 12.646 6.896 14.263 1.00 56.12 158 THR A O 1
ATOM 1335 N N . SER A 1 159 ? 11.668 7.512 12.339 1.00 67.69 159 SER A N 1
ATOM 1336 C CA . SER A 1 159 ? 12.064 8.919 12.359 1.00 67.69 159 SER A CA 1
ATOM 1337 C C . SER A 1 159 ? 10.843 9.816 12.171 1.00 67.69 159 SER A C 1
ATOM 1339 O O . SER A 1 159 ? 9.755 9.349 11.826 1.00 67.69 159 SER A O 1
ATOM 1341 N N . GLU A 1 160 ? 11.023 11.126 12.343 1.00 76.19 160 GLU A N 1
ATOM 1342 C CA . GLU A 1 160 ? 10.001 12.131 12.016 1.00 76.19 160 GLU A CA 1
ATOM 1343 C C . GLU A 1 160 ? 9.486 11.999 10.568 1.00 76.19 160 GLU A C 1
ATOM 1345 O O . GLU A 1 160 ? 8.317 12.264 10.295 1.00 76.19 160 GLU A O 1
ATOM 1350 N N . PHE A 1 161 ? 10.307 11.488 9.643 1.00 77.38 161 PHE A N 1
ATOM 1351 C CA . PHE A 1 161 ? 9.883 11.239 8.264 1.00 77.38 161 PHE A CA 1
ATOM 1352 C C . PHE A 1 161 ? 8.840 10.123 8.149 1.00 77.38 161 PHE A C 1
ATOM 1354 O O . PHE A 1 161 ? 7.934 10.245 7.330 1.00 77.38 161 PHE A O 1
ATOM 1361 N N . THR A 1 162 ? 8.896 9.081 8.985 1.00 80.06 162 THR A N 1
ATOM 1362 C CA . THR A 1 162 ? 7.861 8.032 9.015 1.00 80.06 162 THR A CA 1
ATOM 1363 C C . THR A 1 162 ? 6.506 8.618 9.406 1.00 80.06 162 THR A C 1
ATOM 1365 O O . THR A 1 162 ? 5.502 8.315 8.768 1.00 80.06 162 THR A O 1
ATOM 1368 N N . LYS A 1 163 ? 6.476 9.528 10.392 1.00 84.44 163 LYS A N 1
ATOM 1369 C CA . LYS A 1 163 ? 5.244 10.238 10.772 1.00 84.44 163 LYS A CA 1
ATOM 1370 C C . LYS A 1 163 ? 4.695 11.054 9.604 1.00 84.44 163 LYS A C 1
ATOM 1372 O O . LYS A 1 163 ? 3.502 10.990 9.329 1.00 84.44 163 LYS A O 1
ATOM 1377 N N . ILE A 1 164 ? 5.558 11.787 8.896 1.00 86.62 164 ILE A N 1
ATOM 1378 C CA . ILE A 1 164 ? 5.162 12.578 7.720 1.00 86.62 164 ILE A CA 1
ATOM 1379 C C . ILE A 1 164 ? 4.571 11.673 6.633 1.00 86.62 164 ILE A C 1
ATOM 1381 O O . ILE A 1 164 ? 3.500 11.972 6.111 1.00 86.62 164 ILE A O 1
ATOM 1385 N N . VAL A 1 165 ? 5.226 10.549 6.327 1.00 86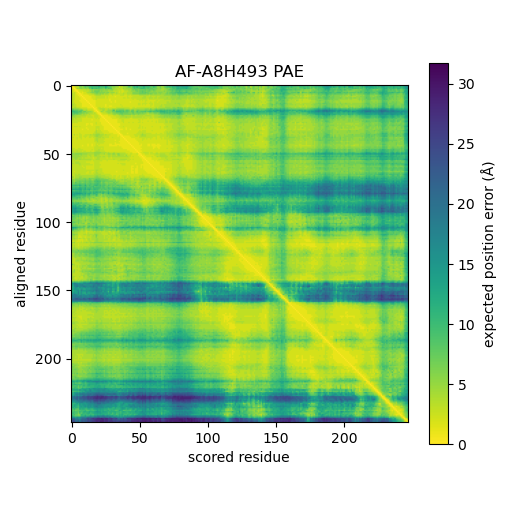.31 165 VAL A N 1
ATOM 1386 C CA . VAL A 1 165 ? 4.737 9.578 5.335 1.00 86.31 165 VAL A CA 1
ATOM 1387 C C . VAL A 1 165 ? 3.363 9.042 5.731 1.00 86.31 165 VAL A C 1
ATOM 1389 O O . VAL A 1 165 ? 2.447 9.095 4.915 1.00 86.31 165 VAL A O 1
ATOM 1392 N N . LEU A 1 166 ? 3.182 8.582 6.974 1.00 89.19 166 LEU A N 1
ATOM 1393 C CA . LEU A 1 166 ? 1.894 8.055 7.440 1.00 89.19 166 LEU A CA 1
ATOM 1394 C C . LEU A 1 166 ? 0.783 9.105 7.355 1.00 89.19 166 LEU A C 1
ATOM 1396 O O . LEU A 1 166 ? -0.288 8.811 6.829 1.00 89.19 166 LEU A O 1
ATOM 1400 N N . LYS A 1 167 ? 1.054 10.348 7.768 1.00 91.12 167 LYS A N 1
ATOM 1401 C CA . LYS A 1 167 ? 0.101 11.460 7.637 1.00 91.12 167 LYS A CA 1
ATOM 1402 C C . LYS A 1 167 ? -0.315 11.693 6.183 1.00 91.12 167 LYS A C 1
ATOM 1404 O O . LYS A 1 167 ? -1.504 11.803 5.889 1.00 91.12 167 LYS A O 1
ATOM 140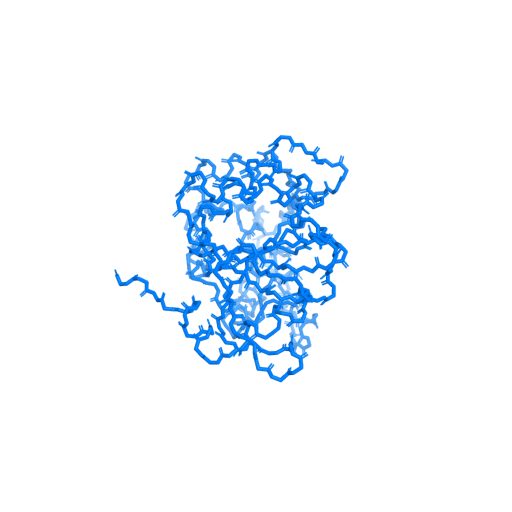9 N N . GLU A 1 168 ? 0.630 11.706 5.247 1.00 90.81 168 GLU A N 1
ATOM 1410 C CA . GLU A 1 168 ? 0.310 11.833 3.819 1.00 90.81 168 GLU A CA 1
ATOM 1411 C C . GLU A 1 168 ? -0.471 10.619 3.282 1.00 90.81 168 GLU A C 1
ATOM 1413 O O . GLU A 1 168 ? -1.408 10.780 2.499 1.00 90.81 168 GLU A O 1
ATOM 1418 N N . ARG A 1 169 ? -0.175 9.401 3.747 1.00 90.56 169 ARG A N 1
ATOM 1419 C CA . 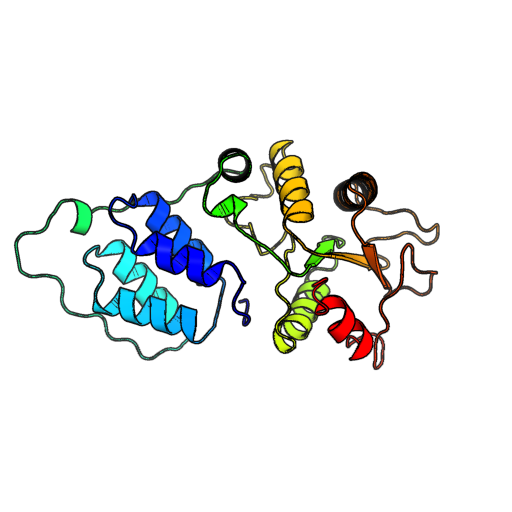ARG A 1 169 ? -0.925 8.189 3.370 1.00 90.56 169 ARG A CA 1
ATOM 1420 C C . ARG A 1 169 ? -2.358 8.196 3.903 1.00 90.56 169 ARG A C 1
ATOM 1422 O O . ARG A 1 169 ? -3.269 7.763 3.195 1.00 90.56 169 ARG A O 1
ATOM 1429 N N . ILE A 1 170 ? -2.585 8.754 5.092 1.00 92.69 170 ILE A N 1
ATOM 1430 C CA . ILE A 1 170 ? -3.929 8.999 5.632 1.00 92.69 170 ILE A CA 1
ATOM 1431 C C . ILE A 1 170 ? -4.696 9.975 4.729 1.00 92.69 170 ILE A C 1
ATOM 1433 O O . ILE A 1 170 ? -5.859 9.726 4.403 1.00 92.69 170 ILE A O 1
ATOM 1437 N N . LYS A 1 171 ? -4.054 11.051 4.248 1.00 92.19 171 LYS A N 1
ATOM 1438 C CA . LYS A 1 171 ? -4.686 11.981 3.292 1.00 92.19 171 LYS A CA 1
ATOM 1439 C C . LYS A 1 171 ? -5.067 11.293 1.983 1.00 92.19 171 LYS A C 1
ATOM 1441 O O . LYS A 1 171 ? -6.187 11.478 1.512 1.00 92.19 171 LYS A O 1
ATOM 1446 N N . GLN A 1 172 ? -4.156 10.497 1.424 1.00 91.38 172 GLN A N 1
ATOM 1447 C CA . GLN A 1 172 ? -4.326 9.779 0.152 1.00 91.38 172 GLN A CA 1
ATOM 1448 C C . GLN A 1 172 ? -5.358 8.649 0.197 1.00 91.38 172 GLN A C 1
ATOM 1450 O O . GLN A 1 172 ? -5.835 8.193 -0.846 1.00 91.38 172 GLN A O 1
ATOM 1455 N N . SER A 1 173 ? -5.682 8.169 1.391 1.00 92.19 173 SER A N 1
ATOM 1456 C CA . SER A 1 173 ? -6.713 7.158 1.590 1.00 92.19 173 SER A CA 1
ATOM 1457 C C . SER A 1 173 ? -8.080 7.819 1.630 1.00 92.19 173 SER A C 1
ATOM 1459 O O . SER A 1 173 ? -8.207 8.910 2.168 1.00 92.19 173 SER A O 1
ATOM 1461 N N . ARG A 1 174 ? -9.125 7.209 1.076 1.00 89.62 174 ARG A N 1
ATOM 1462 C CA . ARG A 1 174 ? -10.472 7.804 1.106 1.00 89.62 174 ARG A CA 1
ATOM 1463 C C . ARG A 1 174 ? -11.094 7.712 2.493 1.00 89.62 174 ARG A C 1
ATOM 1465 O O . ARG A 1 174 ? -11.591 8.713 2.999 1.00 89.62 174 ARG A O 1
ATOM 1472 N N . ARG A 1 175 ? -11.001 6.538 3.115 1.00 89.56 175 ARG A N 1
ATOM 1473 C CA . ARG A 1 175 ? -11.529 6.244 4.453 1.00 89.56 175 ARG A CA 1
ATOM 1474 C C . ARG A 1 175 ? -10.420 5.846 5.413 1.00 89.56 175 ARG A C 1
ATOM 1476 O O . ARG A 1 175 ? -9.351 5.409 4.982 1.00 89.56 175 ARG A O 1
ATOM 1483 N N . PHE A 1 176 ? -10.697 5.960 6.704 1.00 92.94 176 PHE A N 1
ATOM 1484 C CA . PHE A 1 176 ? -9.833 5.453 7.759 1.00 92.94 176 PHE A CA 1
ATOM 1485 C C . PHE A 1 176 ? -10.537 4.296 8.474 1.00 92.94 176 PHE A C 1
ATOM 1487 O O . PHE A 1 176 ? -11.668 4.438 8.931 1.00 92.94 176 PHE A O 1
ATOM 1494 N N . LEU A 1 177 ? -9.875 3.146 8.558 1.00 91.81 177 LEU A N 1
ATOM 1495 C CA . LEU A 1 177 ? -10.346 1.972 9.281 1.00 91.81 177 LEU A CA 1
ATOM 1496 C C . LEU A 1 177 ? -9.414 1.705 10.452 1.00 91.81 177 LEU A C 1
ATOM 1498 O O . LEU A 1 177 ? -8.234 1.405 10.281 1.00 91.81 177 LEU A O 1
ATOM 1502 N N . PHE A 1 178 ? -9.972 1.786 11.645 1.00 92.25 178 PHE A N 1
ATOM 1503 C CA . PHE A 1 178 ? -9.325 1.393 12.874 1.00 92.25 178 PHE A CA 1
ATOM 1504 C C . PHE A 1 178 ? -9.702 -0.045 13.226 1.00 92.25 178 PHE A C 1
ATOM 1506 O O . PHE A 1 178 ? -10.882 -0.384 13.286 1.00 92.25 178 PHE A O 1
ATOM 1513 N N . VAL A 1 179 ? -8.709 -0.896 13.472 1.00 90.38 179 VAL A N 1
ATOM 1514 C CA . VAL A 1 179 ? -8.930 -2.276 13.914 1.00 90.38 179 VAL A CA 1
ATOM 1515 C C . VAL A 1 179 ? -8.785 -2.341 15.432 1.00 90.38 179 VAL A C 1
ATOM 1517 O O . VAL A 1 179 ? -7.683 -2.251 15.986 1.00 90.38 179 VAL A O 1
ATOM 1520 N N . GLN A 1 180 ? -9.921 -2.483 16.111 1.00 90.06 180 GLN A N 1
ATOM 1521 C CA . GLN A 1 180 ? -9.994 -2.546 17.564 1.00 90.06 180 GLN A CA 1
ATOM 1522 C C . GLN A 1 180 ? -9.881 -3.997 18.027 1.00 90.06 180 GLN A C 1
ATOM 1524 O O . GLN A 1 180 ? -10.755 -4.825 17.785 1.00 90.06 180 GLN A O 1
ATOM 1529 N N . THR A 1 181 ? -8.789 -4.286 18.723 1.00 90.00 181 THR A N 1
ATOM 1530 C CA . THR A 1 181 ? -8.457 -5.580 19.316 1.00 90.00 181 THR A CA 1
ATOM 1531 C C . THR A 1 181 ? -7.968 -5.355 20.743 1.00 90.00 181 THR A C 1
ATOM 1533 O O . THR A 1 181 ? -7.594 -4.242 21.130 1.00 90.00 181 THR A O 1
ATOM 1536 N N . ASN A 1 182 ? -7.841 -6.437 21.510 1.00 88.38 182 ASN A N 1
ATOM 1537 C CA . ASN A 1 182 ? -7.202 -6.391 22.826 1.00 88.38 182 ASN A CA 1
ATOM 1538 C C . ASN A 1 182 ? -5.724 -5.950 22.753 1.00 88.38 182 ASN A C 1
ATOM 1540 O O . ASN A 1 182 ? -5.128 -5.610 23.777 1.00 88.38 182 ASN A O 1
ATOM 1544 N N . ASN A 1 183 ? -5.107 -5.937 21.565 1.00 87.12 183 ASN A N 1
ATOM 1545 C CA . ASN A 1 183 ? -3.743 -5.458 21.350 1.00 87.12 183 ASN A CA 1
ATOM 1546 C C . ASN A 1 183 ? -3.667 -3.976 20.965 1.00 87.12 183 ASN A C 1
ATOM 1548 O O . ASN A 1 183 ? -2.605 -3.377 21.164 1.00 87.12 183 ASN A O 1
ATOM 1552 N N . SER A 1 184 ? -4.727 -3.390 20.401 1.00 85.50 184 SER A N 1
ATOM 1553 C CA . SER A 1 184 ? -4.770 -1.965 20.043 1.00 85.50 184 SER A CA 1
ATOM 1554 C C . SER A 1 184 ? -5.376 -1.099 21.144 1.00 85.50 184 SER A C 1
ATOM 1556 O O . SER A 1 184 ? -4.894 0.015 21.349 1.00 85.50 184 SER A O 1
ATOM 1558 N N . VAL A 1 185 ? -6.346 -1.621 21.900 1.00 89.00 185 VAL A N 1
ATOM 1559 C CA . VAL A 1 185 ? -7.101 -0.878 22.921 1.00 89.00 185 VAL A CA 1
ATOM 1560 C C . VAL A 1 185 ? -7.061 -1.606 24.273 1.00 89.00 185 VAL A C 1
ATOM 1562 O O . VAL A 1 185 ? -6.909 -2.829 24.346 1.00 89.00 185 VAL A O 1
ATOM 1565 N N . SER A 1 186 ? -7.087 -0.852 25.373 1.00 87.44 186 SER A N 1
ATOM 1566 C CA . SER A 1 186 ? -7.226 -1.372 26.740 1.00 87.44 186 SER A CA 1
ATOM 1567 C C . SER A 1 186 ? -8.698 -1.513 27.141 1.00 87.44 186 SER A C 1
ATOM 1569 O O . SER A 1 186 ? -9.582 -0.950 26.508 1.00 87.44 186 SER A O 1
ATOM 1571 N N . GLU A 1 187 ? -8.982 -2.209 28.240 1.00 81.75 187 GLU A N 1
ATOM 1572 C CA . GLU A 1 187 ? -10.352 -2.319 28.779 1.00 81.75 187 GLU A CA 1
ATOM 1573 C C . GLU A 1 187 ? -10.957 -0.948 29.138 1.00 81.75 187 GLU A C 1
ATOM 1575 O O . GLU A 1 187 ? -12.171 -0.781 29.180 1.00 81.75 187 GLU A O 1
ATOM 1580 N N . ARG A 1 188 ? -10.099 0.057 29.364 1.00 84.75 188 ARG A N 1
ATOM 1581 C CA . ARG A 1 188 ? -10.478 1.452 29.629 1.00 84.75 188 ARG A CA 1
ATOM 1582 C C . ARG A 1 188 ? -10.673 2.277 28.356 1.00 84.75 188 ARG A C 1
ATOM 1584 O O . ARG A 1 188 ? -10.791 3.493 28.445 1.00 84.75 188 ARG A O 1
ATOM 1591 N N . LEU A 1 189 ? -10.686 1.629 27.191 1.00 83.94 189 LEU A N 1
ATOM 1592 C CA . LEU A 1 189 ? -10.789 2.259 25.875 1.00 83.94 189 LEU A CA 1
ATOM 1593 C C . LEU A 1 189 ? -9.610 3.189 25.531 1.00 83.94 189 LEU A C 1
ATOM 1595 O O . LEU A 1 189 ? -9.732 4.089 24.707 1.00 83.94 189 LEU A O 1
ATOM 1599 N N . GLU A 1 190 ? -8.438 2.947 26.119 1.00 87.38 190 GLU A N 1
ATOM 1600 C CA . GLU A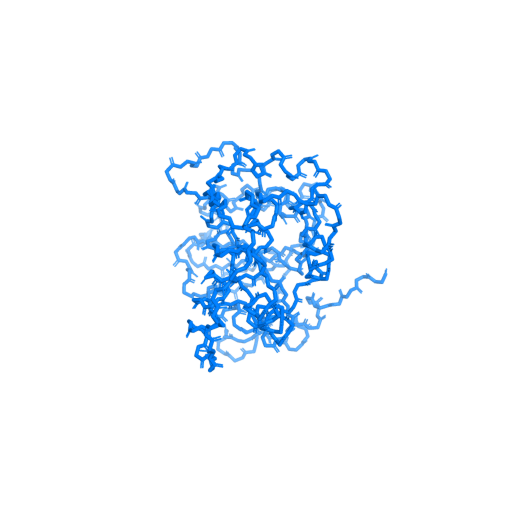 1 190 ? -7.219 3.703 25.812 1.00 87.38 190 GLU A CA 1
ATOM 1601 C C . GLU A 1 190 ? -6.414 2.996 24.716 1.00 87.38 190 GLU A C 1
ATOM 1603 O O . GLU A 1 190 ? -6.179 1.783 24.782 1.00 87.38 190 GLU A O 1
ATOM 1608 N N . VAL A 1 191 ? -5.955 3.746 23.714 1.00 89.81 191 VAL A N 1
ATOM 1609 C CA . VAL A 1 191 ? -5.113 3.211 22.638 1.00 89.81 191 VAL A CA 1
ATOM 1610 C C . VAL A 1 191 ? -3.709 2.938 23.176 1.00 89.81 191 VAL A C 1
ATOM 1612 O O . VAL A 1 191 ? -3.053 3.803 23.751 1.00 89.81 191 VAL A O 1
ATOM 1615 N N . LYS A 1 192 ? -3.214 1.716 22.971 1.00 88.81 192 LYS A N 1
ATOM 1616 C CA . LYS A 1 192 ? -1.945 1.250 23.559 1.00 88.81 192 LYS A CA 1
ATOM 1617 C C . LYS A 1 192 ? -0.699 1.714 22.803 1.00 88.81 192 LYS A C 1
ATOM 1619 O O . LYS A 1 192 ? 0.391 1.726 23.368 1.00 88.81 192 LYS A O 1
ATOM 1624 N N . SER A 1 193 ? -0.825 2.021 21.512 1.00 87.50 193 SER A N 1
ATOM 1625 C CA . SER A 1 193 ? 0.306 2.350 20.636 1.00 87.50 193 SER A CA 1
ATOM 1626 C C . SER A 1 193 ? 0.357 3.843 20.339 1.00 87.50 193 SER A C 1
ATOM 1628 O O . SER A 1 193 ? -0.613 4.402 19.840 1.00 87.50 193 SER A O 1
ATOM 1630 N N . LEU A 1 194 ? 1.523 4.462 20.552 1.00 86.81 194 LEU A N 1
ATOM 1631 C CA . LEU A 1 194 ? 1.767 5.866 20.199 1.00 86.81 194 LEU A CA 1
ATOM 1632 C C . LEU A 1 194 ? 1.592 6.135 18.698 1.00 86.81 194 LEU A C 1
ATOM 1634 O O . LEU A 1 194 ? 1.161 7.218 18.319 1.00 86.81 194 LEU A O 1
ATOM 1638 N N . TRP A 1 195 ? 1.916 5.159 17.844 1.00 87.06 195 TRP A N 1
ATOM 1639 C CA . TRP A 1 195 ? 1.737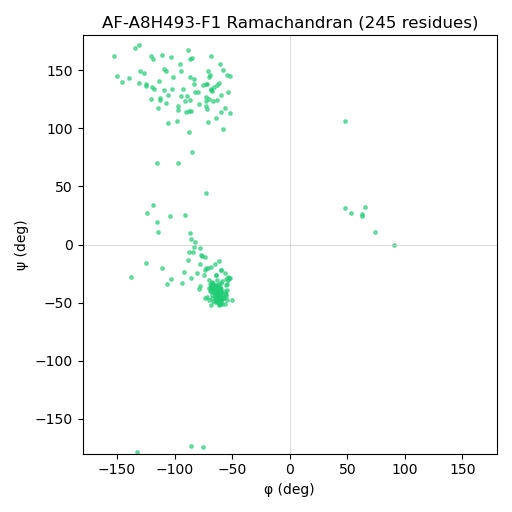 5.287 16.396 1.00 87.06 195 TRP A CA 1
ATOM 1640 C C . TRP A 1 195 ? 0.261 5.273 16.018 1.00 87.06 195 TRP A C 1
ATOM 1642 O O . TRP A 1 195 ? -0.191 6.172 15.323 1.00 87.06 195 TRP A O 1
ATOM 1652 N N . VAL A 1 196 ? -0.493 4.310 16.551 1.00 89.69 196 VAL A N 1
ATOM 1653 C CA . VAL A 1 196 ? -1.942 4.205 16.321 1.00 89.69 196 VAL A CA 1
ATOM 1654 C C . VAL A 1 196 ? -2.657 5.441 16.864 1.00 89.69 196 VAL A C 1
ATOM 1656 O O . VAL A 1 196 ? -3.512 5.997 16.186 1.00 89.69 196 VAL A O 1
ATOM 1659 N N . GLN A 1 197 ? -2.269 5.916 18.052 1.00 91.31 197 GLN A N 1
ATOM 1660 C CA . GLN A 1 197 ? -2.808 7.149 18.622 1.00 91.31 197 GLN A CA 1
ATOM 1661 C C . GLN A 1 197 ? -2.528 8.345 17.704 1.00 91.31 197 GLN A C 1
ATOM 1663 O O . GLN A 1 197 ? -3.451 9.067 17.360 1.00 91.31 197 GLN A O 1
ATOM 1668 N N . MET A 1 198 ? -1.289 8.509 17.228 1.00 92.62 198 MET A N 1
ATOM 1669 C CA . MET A 1 198 ? -0.927 9.586 16.297 1.00 92.62 198 MET A CA 1
ATOM 1670 C C . MET A 1 198 ? -1.715 9.523 14.981 1.00 92.62 198 MET A C 1
ATOM 1672 O O . MET A 1 198 ? -2.132 10.562 14.471 1.00 92.62 198 MET A O 1
ATOM 1676 N N . GLU A 1 199 ? -1.926 8.327 14.428 1.00 93.44 199 GLU A N 1
ATOM 1677 C CA . GLU A 1 199 ? -2.724 8.124 13.214 1.00 93.44 199 GLU A CA 1
ATOM 1678 C C . GLU A 1 199 ? -4.191 8.512 13.428 1.00 93.44 199 GLU A C 1
ATOM 1680 O O . GLU A 1 199 ? -4.765 9.205 12.587 1.00 93.44 199 GLU A O 1
ATOM 1685 N N . LEU A 1 200 ? -4.779 8.097 14.555 1.00 92.88 200 LEU A N 1
ATOM 1686 C CA . LEU A 1 200 ? -6.151 8.431 14.938 1.00 92.88 200 LEU A CA 1
ATOM 1687 C C . LEU A 1 200 ? -6.318 9.930 15.181 1.00 92.88 200 LEU A C 1
ATOM 1689 O O . LEU A 1 200 ? -7.206 10.539 14.589 1.00 92.88 200 LEU A O 1
ATOM 1693 N N . ASP A 1 201 ? -5.438 10.532 15.982 1.00 94.19 201 ASP A N 1
ATOM 1694 C CA . ASP A 1 201 ? -5.450 11.968 16.273 1.00 94.19 201 ASP A CA 1
ATOM 1695 C C . ASP A 1 201 ? -5.387 12.775 14.977 1.00 94.19 201 ASP A C 1
ATOM 1697 O O . ASP A 1 201 ? -6.159 13.710 14.775 1.00 94.19 201 ASP A O 1
ATOM 1701 N N . TYR A 1 202 ? -4.509 12.369 14.057 1.00 95.06 202 TYR A N 1
ATOM 1702 C CA . TYR A 1 202 ? -4.369 13.037 12.773 1.00 95.06 202 TYR A CA 1
ATOM 1703 C C . TYR A 1 202 ? -5.589 12.856 11.865 1.00 95.06 202 TYR A C 1
ATOM 1705 O O . TYR A 1 202 ? -5.999 13.797 11.185 1.00 95.06 202 TYR A O 1
ATOM 1713 N N . ALA A 1 203 ? -6.186 11.663 11.841 1.00 94.38 203 ALA A N 1
ATOM 1714 C CA . ALA A 1 203 ? -7.409 11.408 11.090 1.00 94.38 203 ALA A CA 1
ATOM 1715 C C . ALA A 1 203 ? -8.575 12.268 11.608 1.00 94.38 203 ALA A C 1
ATOM 1717 O O . ALA A 1 203 ? -9.311 12.836 10.800 1.00 94.38 203 ALA A O 1
ATOM 1718 N N . VAL A 1 204 ? -8.696 12.425 12.930 1.00 93.44 204 VAL A N 1
ATOM 1719 C CA . VAL A 1 204 ? -9.670 13.330 13.561 1.00 93.44 204 VAL A CA 1
ATOM 1720 C C . VAL A 1 204 ? -9.374 14.788 13.200 1.00 93.44 204 VAL A C 1
ATOM 1722 O O . VAL A 1 204 ? -10.287 15.504 12.794 1.00 93.44 204 VAL A O 1
ATOM 1725 N N . GLU A 1 205 ? -8.111 15.219 13.282 1.00 94.88 205 GLU A N 1
ATOM 1726 C CA . GLU A 1 205 ? -7.672 16.590 12.972 1.00 94.88 205 GLU A CA 1
ATOM 1727 C C . GLU A 1 205 ? -8.083 17.027 11.558 1.00 94.88 205 GLU A C 1
ATOM 1729 O O . GLU A 1 205 ? -8.570 18.140 11.364 1.00 94.88 205 GLU A O 1
ATOM 1734 N N . ILE A 1 206 ? -7.934 16.145 10.564 1.00 94.06 206 ILE A N 1
ATOM 1735 C CA . ILE A 1 206 ? -8.294 16.442 9.168 1.00 94.06 206 ILE A CA 1
ATOM 1736 C C . ILE A 1 206 ? -9.773 16.174 8.841 1.00 94.06 206 ILE A C 1
ATOM 1738 O O . ILE A 1 206 ? -10.157 16.265 7.674 1.00 94.06 206 ILE A O 1
ATOM 1742 N N . GLY A 1 207 ? -10.593 15.805 9.832 1.00 90.94 207 GLY A N 1
ATOM 1743 C CA . GLY A 1 207 ? -12.012 15.490 9.648 1.00 90.94 207 GLY A CA 1
ATOM 1744 C C . GLY A 1 207 ? -12.260 14.242 8.797 1.00 90.94 207 GLY A C 1
ATOM 1745 O O . GLY A 1 207 ? -13.231 14.188 8.041 1.00 90.94 207 GLY A O 1
ATOM 1746 N N . LYS A 1 208 ? -11.361 13.254 8.858 1.00 91.19 208 LYS A N 1
ATOM 1747 C CA . LYS A 1 208 ? -11.507 11.994 8.126 1.00 91.19 208 LYS A CA 1
ATOM 1748 C C . LYS A 1 208 ? -12.633 11.164 8.731 1.00 91.19 208 LYS A C 1
ATOM 1750 O O . LYS A 1 208 ? -12.786 11.104 9.946 1.00 91.19 208 LYS A O 1
ATOM 1755 N N . GLU A 1 209 ? -13.373 10.460 7.885 1.00 88.44 209 GLU A N 1
ATOM 1756 C CA . GLU A 1 209 ? -14.333 9.470 8.360 1.00 88.44 209 GLU A CA 1
ATOM 1757 C C . GLU A 1 209 ? -13.587 8.236 8.899 1.00 88.44 209 GLU A C 1
ATOM 1759 O O . GLU A 1 209 ? -12.856 7.570 8.153 1.00 88.44 209 GLU A O 1
ATOM 1764 N N . ILE A 1 210 ? -13.738 7.976 10.203 1.00 89.56 210 ILE A N 1
ATOM 1765 C CA . ILE A 1 210 ? -13.097 6.866 10.917 1.00 89.56 210 ILE A CA 1
ATOM 1766 C C . ILE A 1 210 ? -14.150 5.808 11.231 1.00 89.56 210 ILE A C 1
ATOM 1768 O O . ILE A 1 210 ? -15.117 6.066 11.952 1.00 89.56 210 ILE A O 1
ATOM 1772 N N . HIS A 1 211 ? -13.911 4.596 10.743 1.00 87.88 211 HIS A N 1
ATOM 1773 C CA . HIS A 1 211 ? -14.693 3.421 11.098 1.00 87.88 211 HIS A CA 1
ATOM 1774 C C . HIS A 1 211 ? -13.884 2.474 11.962 1.00 87.88 211 HIS A C 1
ATOM 1776 O O . HIS A 1 211 ? -12.664 2.398 11.843 1.00 87.88 211 HIS A O 1
ATOM 1782 N N . CYS A 1 212 ? -14.575 1.729 12.811 1.00 88.12 212 CYS A N 1
ATOM 1783 C CA . CYS A 1 212 ? -13.983 0.753 13.701 1.00 88.12 212 CYS A CA 1
ATOM 1784 C C . CYS A 1 212 ? -14.406 -0.658 13.294 1.00 88.12 212 CYS A C 1
ATOM 1786 O O . CYS A 1 212 ? -15.593 -0.972 13.234 1.00 88.12 212 CYS A O 1
ATOM 1788 N N . LEU A 1 213 ? -13.432 -1.527 13.057 1.00 87.12 213 LEU A N 1
ATOM 1789 C CA . LEU A 1 213 ? -13.635 -2.965 13.067 1.00 87.12 213 LEU A CA 1
ATOM 1790 C C . LEU A 1 213 ? -13.445 -3.448 14.505 1.00 87.12 213 LEU A C 1
ATOM 1792 O O . LEU A 1 213 ? -12.309 -3.615 14.953 1.00 87.12 213 LEU A O 1
ATOM 1796 N N . ASN A 1 214 ? -14.546 -3.613 15.237 1.00 85.75 214 ASN A N 1
ATOM 1797 C CA . ASN A 1 214 ? -14.490 -4.014 16.637 1.00 85.75 214 ASN A CA 1
ATOM 1798 C C . ASN A 1 214 ? -14.456 -5.536 16.784 1.00 85.75 214 ASN A C 1
ATOM 1800 O O . ASN A 1 214 ? -15.424 -6.218 16.464 1.00 85.75 214 ASN A O 1
ATOM 1804 N N . LEU A 1 215 ? -13.340 -6.043 17.302 1.00 84.94 215 LEU A N 1
ATOM 1805 C CA . LEU A 1 215 ? -13.109 -7.455 17.607 1.00 84.94 215 LEU A CA 1
ATOM 1806 C C . LEU A 1 215 ? -12.921 -7.685 19.113 1.00 84.94 215 LEU A C 1
ATOM 1808 O O . LEU A 1 215 ? -12.331 -8.680 19.532 1.00 84.94 215 LEU A O 1
ATOM 1812 N N . THR A 1 216 ? -13.364 -6.731 19.931 1.00 84.50 216 THR A N 1
ATOM 1813 C CA . THR A 1 216 ? -13.316 -6.794 21.394 1.00 84.50 216 THR A CA 1
ATOM 1814 C C . THR A 1 216 ? -14.715 -6.932 21.977 1.00 84.50 216 THR A C 1
ATOM 1816 O O . THR A 1 216 ? -15.707 -6.631 21.320 1.00 84.50 216 THR A O 1
ATOM 1819 N N . GLU A 1 217 ? -14.788 -7.342 23.241 1.00 80.75 217 GLU A N 1
ATOM 1820 C CA . GLU A 1 217 ? -16.041 -7.362 24.008 1.00 80.75 217 GLU A CA 1
ATOM 1821 C C . GLU A 1 217 ? -16.465 -5.956 24.476 1.00 80.75 217 GLU A C 1
ATOM 1823 O O . GLU A 1 217 ? -17.574 -5.762 24.972 1.00 80.75 217 GLU A O 1
ATOM 1828 N N . PHE A 1 218 ? -15.587 -4.961 24.317 1.00 82.50 218 PHE A N 1
ATOM 1829 C CA . PHE A 1 218 ? -15.826 -3.581 24.724 1.00 82.50 218 PHE A CA 1
ATOM 1830 C C . PHE A 1 218 ? -16.540 -2.778 23.629 1.00 82.50 218 PHE A C 1
ATOM 1832 O O . PHE A 1 218 ? -16.461 -3.134 22.450 1.00 82.50 218 PHE A O 1
ATOM 1839 N N . PRO A 1 219 ? -17.196 -1.655 23.982 1.00 83.50 219 PRO A N 1
ATOM 1840 C CA . PRO A 1 219 ? -17.769 -0.739 23.003 1.00 83.50 219 PRO A CA 1
ATOM 1841 C C . PRO A 1 219 ? -16.739 -0.265 21.971 1.00 83.50 219 PRO A C 1
ATOM 1843 O O . PRO A 1 219 ? -15.560 -0.068 22.277 1.00 83.50 219 PRO A O 1
ATOM 1846 N N . SER A 1 220 ? -17.190 -0.057 20.737 1.00 83.75 220 SER A N 1
ATOM 1847 C CA . SER A 1 220 ? -16.348 0.474 19.668 1.00 83.75 220 SER A CA 1
ATOM 1848 C C . SER A 1 220 ? -15.986 1.937 19.933 1.00 83.75 220 SER A C 1
ATOM 1850 O O . SER A 1 220 ? -16.869 2.751 20.199 1.00 83.75 220 SER A O 1
ATOM 1852 N N . LEU A 1 221 ? -14.706 2.292 19.789 1.00 82.25 221 LEU A N 1
ATOM 1853 C CA . LEU A 1 221 ? -14.230 3.678 19.922 1.00 82.25 221 LEU A CA 1
ATOM 1854 C C . LEU A 1 221 ? -14.810 4.636 18.867 1.00 82.25 221 LEU A C 1
ATOM 1856 O O . LEU A 1 221 ? -14.980 5.822 19.131 1.00 82.25 221 LEU A O 1
ATOM 1860 N N . PHE A 1 222 ? -15.112 4.118 17.676 1.00 85.81 222 PHE A N 1
ATOM 1861 C CA . PHE A 1 222 ? -15.662 4.874 16.547 1.00 85.81 222 PHE A CA 1
ATOM 1862 C C . PHE A 1 222 ? -16.855 4.131 15.934 1.00 85.81 222 PHE A C 1
ATOM 1864 O O . PHE A 1 222 ? -17.224 3.055 16.405 1.00 85.81 222 PHE A O 1
ATOM 1871 N N . SER A 1 223 ? -17.445 4.694 14.872 1.00 81.56 223 SER A N 1
ATOM 1872 C CA . SER A 1 223 ? -18.550 4.078 14.124 1.00 81.56 223 SER A CA 1
ATOM 1873 C C . SER A 1 223 ? -18.191 2.650 13.702 1.00 81.56 223 SER A C 1
ATOM 1875 O O . SER A 1 223 ? -17.263 2.448 12.918 1.00 81.56 223 SER A O 1
ATOM 1877 N N . ALA A 1 224 ? -18.887 1.657 14.258 1.00 78.50 224 ALA A N 1
ATOM 1878 C CA . ALA A 1 224 ? -18.564 0.255 14.036 1.00 78.50 224 ALA A CA 1
ATOM 1879 C C . ALA A 1 224 ? -19.001 -0.216 12.641 1.00 78.50 224 ALA A C 1
ATOM 1881 O O . ALA A 1 224 ? -20.114 0.073 12.202 1.00 78.50 224 ALA A O 1
ATOM 1882 N N . LEU A 1 225 ? -18.140 -0.985 11.972 1.00 78.06 225 LEU A N 1
ATOM 1883 C CA . LEU A 1 225 ? -18.530 -1.798 10.823 1.00 78.06 225 LEU A CA 1
ATOM 1884 C C . LEU A 1 225 ? -19.118 -3.119 11.308 1.00 78.06 225 LEU A C 1
ATOM 1886 O O . LEU A 1 225 ? -18.591 -3.753 12.222 1.00 78.06 225 LEU A O 1
ATOM 1890 N N . GLU A 1 226 ? -20.195 -3.548 10.664 1.00 71.06 226 GLU A N 1
ATOM 1891 C CA . GLU A 1 226 ? -20.864 -4.800 10.992 1.00 71.06 226 GLU A CA 1
ATOM 1892 C C . GLU A 1 226 ? -20.120 -5.992 10.373 1.00 71.06 226 GLU A C 1
ATOM 1894 O O . GLU A 1 226 ? -19.829 -6.015 9.168 1.00 71.06 226 GLU A O 1
ATOM 1899 N N . LEU A 1 227 ? -19.873 -7.014 11.189 1.00 65.25 227 LEU A N 1
ATOM 1900 C CA . LEU A 1 227 ? -19.290 -8.293 10.787 1.00 65.25 227 LEU A CA 1
ATOM 1901 C C . LEU A 1 227 ? -20.379 -9.371 10.656 1.00 65.25 227 LEU A C 1
ATOM 1903 O O . LEU A 1 227 ? -21.341 -9.401 11.419 1.00 65.25 227 LEU A O 1
ATOM 1907 N N . GLN A 1 228 ? -20.224 -10.260 9.680 1.00 59.53 228 GLN A N 1
ATOM 1908 C CA . GLN A 1 228 ? -20.936 -11.529 9.544 1.00 59.53 228 GLN A CA 1
ATOM 1909 C C . GLN A 1 228 ? -20.099 -12.649 10.163 1.00 59.53 228 GLN A C 1
ATOM 1911 O O . GLN A 1 228 ? -18.873 -12.591 10.110 1.00 59.53 228 GLN A O 1
ATOM 1916 N N . ASN A 1 229 ? -20.788 -13.672 10.684 1.00 50.97 229 ASN A N 1
ATOM 1917 C CA . ASN A 1 229 ? -20.255 -14.971 11.119 1.00 50.97 229 ASN A CA 1
ATOM 1918 C C . ASN A 1 229 ? -19.001 -14.906 12.013 1.00 50.97 229 ASN A C 1
ATOM 1920 O O . ASN A 1 229 ? -17.890 -14.686 11.533 1.00 50.97 229 ASN A O 1
ATOM 1924 N N . ASP A 1 230 ? -19.1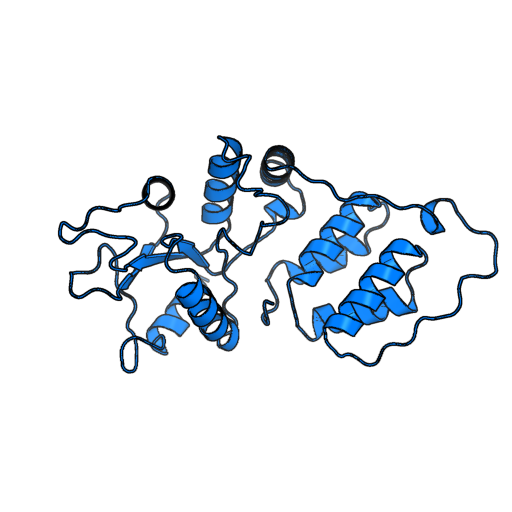64 -15.167 13.313 1.00 54.56 230 ASP A N 1
ATOM 1925 C CA . ASP A 1 230 ? -18.065 -15.337 14.281 1.00 54.56 230 ASP A CA 1
ATOM 1926 C C . ASP A 1 230 ? -16.973 -14.243 14.220 1.00 54.56 230 ASP A C 1
ATOM 1928 O O . ASP A 1 230 ? -15.804 -14.498 14.497 1.00 54.56 230 ASP A O 1
ATOM 1932 N N . ASN A 1 231 ? -17.353 -13.008 13.858 1.00 58.34 231 ASN A N 1
ATOM 1933 C CA . ASN A 1 231 ? -16.471 -11.842 13.694 1.00 58.34 231 ASN A CA 1
ATOM 1934 C C . ASN A 1 231 ? -15.398 -11.974 12.599 1.00 58.34 231 ASN A C 1
ATOM 1936 O O . ASN A 1 231 ? -14.362 -11.310 12.667 1.00 58.34 231 ASN A O 1
ATOM 1940 N N . THR A 1 232 ? -15.627 -12.817 11.589 1.00 55.62 232 THR A N 1
ATOM 1941 C CA . THR A 1 232 ? -14.593 -13.119 10.591 1.00 55.62 232 THR A CA 1
ATOM 1942 C C . THR A 1 232 ? -14.775 -12.409 9.260 1.00 55.62 232 THR A C 1
ATOM 1944 O O . THR A 1 232 ? -13.760 -12.118 8.640 1.00 55.62 232 THR A O 1
ATOM 1947 N N . GLU A 1 233 ? -15.991 -12.082 8.809 1.00 63.34 233 GLU A N 1
ATOM 1948 C CA . GLU A 1 233 ? -16.214 -11.510 7.469 1.00 63.34 233 GLU A CA 1
ATOM 1949 C C . GLU A 1 233 ? -16.974 -10.183 7.511 1.00 63.34 233 GLU A C 1
ATOM 1951 O O . GLU A 1 233 ? -17.955 -10.040 8.229 1.00 63.34 233 GLU A O 1
ATOM 1956 N N . LEU A 1 234 ? -16.573 -9.187 6.716 1.00 70.06 234 LEU A N 1
ATOM 1957 C CA . LEU A 1 234 ? -17.324 -7.929 6.618 1.00 70.06 234 LEU A CA 1
ATOM 1958 C C . LEU A 1 234 ? -18.704 -8.155 5.979 1.00 70.06 234 LEU A C 1
ATOM 1960 O O . LEU A 1 234 ? -18.829 -8.795 4.934 1.00 70.06 234 LEU A O 1
ATOM 1964 N N . THR A 1 235 ? -19.747 -7.558 6.561 1.00 73.19 235 THR A N 1
ATOM 1965 C CA . THR A 1 235 ? -21.087 -7.538 5.951 1.00 73.19 235 THR A CA 1
ATOM 1966 C C . THR A 1 235 ? -21.077 -6.896 4.564 1.00 73.19 235 THR A C 1
ATOM 1968 O O . THR A 1 235 ? -20.336 -5.950 4.291 1.00 73.19 235 THR A O 1
ATOM 1971 N N . LYS A 1 236 ? -21.987 -7.342 3.686 1.00 68.75 236 LYS A N 1
ATOM 1972 C CA . LYS A 1 236 ? -22.200 -6.708 2.370 1.00 68.75 236 LYS A CA 1
ATOM 1973 C C . LYS A 1 236 ? -22.515 -5.210 2.489 1.00 68.75 236 LYS A C 1
ATOM 1975 O O . LYS A 1 236 ? -22.079 -4.444 1.633 1.00 68.75 236 LYS A O 1
ATOM 1980 N N . SER A 1 237 ? -23.225 -4.796 3.543 1.00 68.25 237 SER A N 1
ATOM 1981 C CA . SER A 1 237 ? -23.476 -3.388 3.875 1.00 68.25 237 SER A CA 1
ATOM 1982 C C . SER A 1 237 ? -22.165 -2.651 4.153 1.00 68.25 237 SER A C 1
ATOM 1984 O O . SER A 1 237 ? -21.885 -1.663 3.478 1.00 68.25 237 SER A O 1
ATOM 1986 N N . SER A 1 238 ? -21.309 -3.175 5.032 1.00 72.75 238 SER A N 1
ATOM 1987 C CA . SER A 1 238 ? -20.004 -2.575 5.358 1.00 72.75 238 SER A CA 1
ATOM 1988 C C . SER A 1 238 ? -19.050 -2.536 4.161 1.00 72.75 238 SER A C 1
ATOM 1990 O O . SER A 1 238 ? -18.392 -1.525 3.923 1.00 72.75 238 SER A O 1
ATOM 1992 N N . VAL A 1 239 ? -19.024 -3.585 3.335 1.00 74.19 239 VAL A N 1
ATOM 1993 C CA . VAL A 1 239 ? -18.248 -3.604 2.082 1.00 74.19 239 VAL A CA 1
ATOM 1994 C C . VAL A 1 239 ? -18.767 -2.550 1.104 1.00 74.19 239 VAL A C 1
ATOM 1996 O O . VAL A 1 239 ? -17.981 -1.789 0.538 1.00 74.19 239 VAL A O 1
ATOM 1999 N N . SER A 1 240 ? -20.088 -2.478 0.907 1.00 69.50 240 SER A N 1
ATOM 2000 C CA . SER A 1 240 ? -20.697 -1.473 0.031 1.00 69.50 240 SER A CA 1
ATOM 2001 C C . SER A 1 240 ? -20.406 -0.063 0.525 1.00 69.50 240 SER A C 1
ATOM 2003 O O . SER A 1 240 ? -20.085 0.810 -0.276 1.00 69.50 240 SER A O 1
ATOM 2005 N N . PHE A 1 241 ? -20.412 0.141 1.838 1.00 72.94 241 PHE A N 1
ATOM 2006 C CA . PHE A 1 241 ? -20.086 1.405 2.463 1.00 72.94 241 PHE A CA 1
ATOM 2007 C C . PHE A 1 241 ? -18.633 1.808 2.172 1.00 72.94 241 PHE A C 1
ATOM 2009 O O . PHE A 1 241 ? -18.396 2.899 1.653 1.00 72.94 241 PHE A O 1
ATOM 2016 N N . ILE A 1 242 ? -17.667 0.904 2.382 1.00 72.38 242 ILE A N 1
ATOM 2017 C CA . ILE A 1 242 ? -16.249 1.160 2.072 1.00 72.38 242 ILE A CA 1
ATOM 2018 C C . ILE A 1 242 ? -16.053 1.459 0.578 1.00 72.38 242 ILE A C 1
ATOM 2020 O O . ILE A 1 242 ? -15.250 2.328 0.232 1.00 72.38 242 ILE A O 1
ATOM 2024 N N . LYS A 1 243 ? -16.811 0.798 -0.305 1.00 70.00 243 LYS A N 1
ATOM 2025 C CA . LYS A 1 243 ? -16.795 1.046 -1.755 1.00 70.00 243 LYS A CA 1
ATOM 2026 C C . LYS A 1 243 ? -17.491 2.329 -2.186 1.00 70.00 243 LYS A C 1
ATOM 2028 O O . LYS A 1 243 ? -17.182 2.834 -3.266 1.00 70.00 243 LYS A O 1
ATOM 2033 N N . THR A 1 244 ? -18.467 2.821 -1.422 1.00 62.66 244 THR A N 1
ATOM 2034 C CA . THR A 1 244 ? -19.360 3.878 -1.900 1.00 62.66 244 THR A CA 1
ATOM 2035 C C . THR A 1 244 ? -18.522 5.120 -2.147 1.00 62.66 244 THR A C 1
ATOM 2037 O O . THR A 1 244 ? -17.985 5.736 -1.225 1.00 62.66 244 THR A O 1
ATOM 2040 N N . SER A 1 245 ? -18.348 5.440 -3.425 1.00 45.12 245 SER A N 1
ATOM 2041 C CA . SER A 1 245 ? -17.726 6.678 -3.858 1.00 45.12 245 SER A CA 1
ATOM 2042 C C . SER A 1 245 ? -18.670 7.798 -3.451 1.00 45.12 245 SER A C 1
ATOM 2044 O O . SER A 1 245 ? -19.837 7.784 -3.844 1.00 45.12 245 SER A O 1
ATOM 2046 N N . ILE A 1 246 ? -18.189 8.763 -2.668 1.00 43.53 246 ILE A N 1
ATOM 2047 C CA . ILE A 1 246 ? -18.810 10.083 -2.722 1.00 43.53 246 ILE A CA 1
ATOM 2048 C C . ILE A 1 246 ? -18.632 10.515 -4.182 1.00 43.53 246 ILE A C 1
ATOM 2050 O O . ILE A 1 246 ? -17.502 10.567 -4.672 1.00 43.53 246 ILE A O 1
ATOM 2054 N N . LYS A 1 247 ? -19.762 10.627 -4.888 1.00 31.95 247 LYS A N 1
ATOM 2055 C CA . LYS A 1 247 ? -19.840 11.145 -6.255 1.00 31.95 247 LYS A CA 1
ATOM 2056 C C . LYS A 1 247 ? -19.233 12.538 -6.332 1.00 31.95 247 LYS A C 1
ATOM 2058 O O . LYS A 1 247 ? -19.451 13.311 -5.374 1.00 31.95 247 LYS A O 1
#

Secondary structure (DSSP, 8-state):
-B-S--TTHHHHHHHHHSTT--HHHHHHHHHHHTTB-SHHHHHHHHHHHHH---HHHHHHHHHHHHHTT----PPPPP-SPPPHHHH--------HHHHHHHHHTTSTGGG--EEEEEE--GGGHHHHHHHHHHHHHTT--EE-HHHHSTTT--GGG--HHHHHHHHHHHHHEEEEEEEE-TTTB-TTS-B--HHHHHHHHHHHHTT--EEEEE-SSSPPSSEEPPEETTTTEE-HHHHHHHH----

Sequence (247 aa):
MQEVDPYYLEVYIAAYHKRGSTHSEKLEIISELRKFNTERTQLFFQKLNSSERNNHIRNIAFKHLQELGAFVRKRKGFKGKKKQYHLEKVNFEVTPQDLAKLLSSNSLQSKKTFDCFVSHSYKDSLLISDLKQQLNKHDIHIYYDWSSDNDFLKRELTSEFTKIVLKERIKQSRRFLFVQTNNSVSERLEVKSLWVQMELDYAVEIGKEIHCLNLTEFPSLFSALELQNDNTELTKSSVSFIKTSIK

Mean predicted aligned error: 7.78 Å

Radius of gyration: 20.17 Å; Cα contacts (8 Å, |Δi|>4): 320; chains: 1; bounding box: 49×37×62 Å

InterPro domains:
  IPR035897 Toll/interleukin-1 receptor homology (TIR) domain superfamily [G3DSA:3.40.50.10140] (71-236)
  IPR035897 Toll/interleukin-1 receptor homology (TIR) domain superfamily [SSF52200] (104-206)

Foldseek 3Di:
DFAFDFPCLVVLLVLLPDPPRDPLSVVVSLVQLLLYDYPVSLVSLLCCLVPPLAPQSNVSSQVSCVVVVHDDDRDDHDPDDRDPRNDDDDDNQEELVNLLVCCVDPHSSVVGAFLEEEQEFPVCVVVVVLVSVQLSVLNGGYDDDVRNVCSHCDPVCPDPSVLSNLLSRLVRHQAYEYEADVRQAPLVRDGPDPSSVSSVVSCVVVVGHYEYLHPDPHDTPHHYFDAPDPSRHGDPVSSCVSVDDPD

pLDDT: mean 82.67, std 11.2, range [31.95, 95.06]

Solvent-accessible surface area (backbone atoms only — not comparable to full-atom values): 14303 Å² total; per-residue (Å²): 125,40,62,42,86,48,83,38,49,63,59,46,58,51,51,60,70,40,87,85,60,49,72,66,60,44,50,51,43,49,60,58,49,69,50,38,63,33,73,68,46,51,52,50,34,52,49,37,38,75,65,51,71,30,53,53,62,21,49,50,29,46,52,51,40,49,76,72,70,45,93,77,81,85,69,82,77,84,87,64,92,79,54,71,70,34,70,53,78,81,83,91,81,57,46,38,62,54,51,39,53,33,47,77,34,97,42,74,68,46,58,47,54,29,47,27,24,51,44,57,36,85,88,47,54,69,60,52,54,52,51,48,54,56,36,29,79,64,68,44,42,70,41,40,76,91,67,74,48,51,80,35,62,51,82,93,63,82,43,76,39,50,56,52,42,51,55,52,47,53,67,39,13,71,34,37,36,37,46,40,33,81,74,26,32,45,100,85,72,44,67,69,41,72,65,49,44,52,54,50,54,50,36,56,73,74,68,51,59,56,33,17,45,61,71,49,99,62,85,60,96,40,56,65,52,55,61,37,74,97,78,72,39,75,26,71,67,43,52,50,55,67,64,56,70,84,124

Organism: Shewanella pealeana (strain ATCC 700345 / ANG-SQ1) (NCBI:txid398579)